Protein AF-0000000086877755 (afdb_homodimer)

Solvent-accessible surface area (b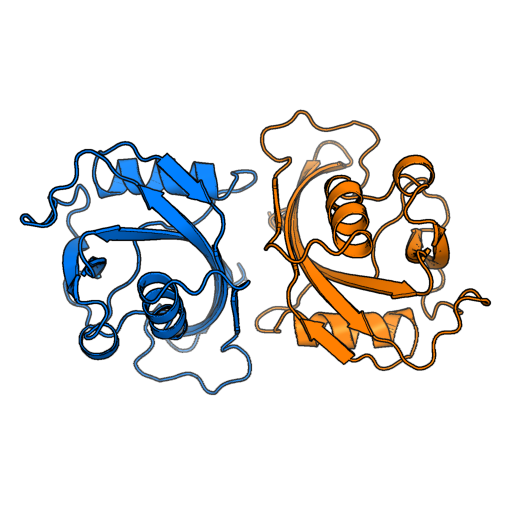ackbone atoms only — not comparable to full-atom values): 17049 Å² total; per-residue (Å²): 130,85,71,54,62,43,53,31,21,31,37,48,37,71,52,95,68,20,34,50,33,32,33,43,71,94,55,77,48,22,30,56,43,41,41,68,44,54,93,73,46,45,53,70,57,30,31,42,51,35,36,29,59,40,50,67,41,73,64,44,80,70,46,78,49,35,40,38,37,40,52,28,52,58,96,91,36,71,33,30,35,41,36,40,34,27,35,34,45,48,84,86,64,48,87,91,46,61,60,66,50,62,38,93,59,40,43,41,39,70,38,50,56,90,44,34,73,82,46,36,40,46,69,57,70,52,48,57,54,52,43,38,44,75,71,67,48,79,66,61,40,72,52,68,45,48,90,50,83,71,56,84,85,38,66,125,129,84,71,54,62,42,53,32,20,32,37,48,37,70,52,93,69,20,32,50,34,30,32,42,72,92,55,79,48,22,30,57,43,42,41,69,43,55,94,72,46,44,51,70,57,29,30,44,53,34,34,28,59,40,52,68,41,74,63,44,80,71,46,74,44,34,42,38,36,39,53,28,51,58,96,90,36,70,32,31,35,41,35,41,35,26,35,35,45,48,84,86,65,48,87,90,48,60,59,67,50,62,38,93,60,40,44,41,39,71,39,49,57,89,42,35,73,83,45,38,40,45,69,57,69,52,50,56,52,52,45,38,43,76,72,66,51,76,67,62,39,72,51,69,44,47,91,50,82,70,55,84,85,39,65,124

Structure (mmCIF, N/CA/C/O backbone):
data_AF-0000000086877755-model_v1
#
loop_
_entity.id
_entity.type
_entity.pdbx_description
1 polymer 'NUDIX domain-containing protein'
#
loop_
_atom_site.group_PDB
_atom_site.id
_atom_site.type_symbol
_atom_site.label_atom_id
_atom_site.label_alt_id
_atom_site.label_comp_id
_atom_site.label_asym_id
_atom_site.label_entity_id
_atom_site.label_seq_id
_atom_site.pdbx_PDB_ins_code
_atom_site.Cartn_x
_atom_site.Cartn_y
_atom_site.Cartn_z
_atom_site.occupancy
_atom_site.B_iso_or_equiv
_atom_site.auth_seq_id
_atom_site.auth_comp_id
_atom_site.auth_asym_id
_atom_site.auth_atom_id
_atom_site.pdbx_PDB_model_num
ATOM 1 N N . MET A 1 1 ? -1.166 9.992 -21.531 1 34.53 1 MET A N 1
ATOM 2 C CA . MET A 1 1 ? -1.463 11.008 -20.531 1 34.53 1 MET A CA 1
ATOM 3 C C . MET A 1 1 ? -1.068 10.523 -19.125 1 34.53 1 MET A C 1
ATOM 5 O O . MET A 1 1 ? -1.151 9.328 -18.828 1 34.53 1 MET A O 1
ATOM 9 N N . ALA A 1 2 ? -0.169 11.148 -18.453 1 49.5 2 ALA A N 1
ATOM 10 C CA . ALA A 1 2 ? 0.484 10.867 -17.172 1 49.5 2 ALA A CA 1
ATOM 11 C C . ALA A 1 2 ? -0.542 10.562 -16.094 1 49.5 2 ALA A C 1
ATOM 13 O O . ALA A 1 2 ? -1.519 11.297 -15.922 1 49.5 2 ALA A O 1
ATOM 14 N N . SER A 1 3 ? -0.792 9.211 -15.617 1 67.31 3 SER A N 1
ATOM 15 C CA . SER A 1 3 ? -1.905 8.703 -14.82 1 67.31 3 SER A CA 1
ATOM 16 C C . SER A 1 3 ? -2.096 9.523 -13.547 1 67.31 3 SER A C 1
ATOM 18 O O . SER A 1 3 ? -1.123 10 -12.961 1 67.31 3 SER A O 1
ATOM 20 N N . ASN A 1 4 ? -3.219 10.312 -13.406 1 91.06 4 ASN A N 1
ATOM 21 C CA . ASN A 1 4 ? -3.662 11.008 -12.195 1 91.06 4 ASN A CA 1
ATOM 22 C C . ASN A 1 4 ? -3.615 10.094 -10.977 1 91.06 4 ASN A C 1
ATOM 24 O O . ASN A 1 4 ? -4.531 10.102 -10.156 1 91.06 4 ASN A O 1
ATOM 28 N N . PHE A 1 5 ? -2.482 9.289 -11.047 1 93.75 5 PHE A N 1
ATOM 29 C CA . PHE A 1 5 ? -2.227 8.367 -9.945 1 93.75 5 PHE A CA 1
ATOM 30 C C . PHE A 1 5 ? -1.255 8.969 -8.945 1 93.75 5 PHE A C 1
ATOM 32 O O . PHE A 1 5 ? -0.206 9.492 -9.328 1 93.75 5 PHE A O 1
ATOM 39 N N . HIS A 1 6 ? -1.601 8.891 -7.645 1 95.88 6 HIS A N 1
ATOM 40 C CA . HIS A 1 6 ? -0.795 9.461 -6.574 1 95.88 6 HIS A CA 1
ATOM 41 C C . HIS A 1 6 ? -0.385 8.398 -5.562 1 95.88 6 HIS A C 1
ATOM 43 O O . HIS A 1 6 ? -1.239 7.727 -4.977 1 95.88 6 HIS A O 1
ATOM 49 N N . HIS A 1 7 ? 0.873 8.172 -5.414 1 96.56 7 HIS A N 1
ATOM 50 C CA . HIS A 1 7 ? 1.47 7.297 -4.414 1 96.56 7 HIS A CA 1
ATOM 51 C C . HIS A 1 7 ? 1.997 8.094 -3.227 1 96.56 7 HIS A C 1
ATOM 53 O O . HIS A 1 7 ? 2.963 8.852 -3.361 1 96.56 7 HIS A O 1
ATOM 59 N N . LEU A 1 8 ? 1.324 7.879 -2.045 1 98.25 8 LEU A N 1
ATOM 60 C CA . LEU A 1 8 ? 1.569 8.805 -0.947 1 98.25 8 LEU A CA 1
ATOM 61 C C . LEU A 1 8 ? 1.9 8.055 0.338 1 98.25 8 LEU A C 1
ATOM 63 O O . LEU A 1 8 ? 1.456 6.926 0.532 1 98.25 8 LEU A O 1
ATOM 67 N N . ALA A 1 9 ? 2.689 8.656 1.172 1 98.62 9 ALA A N 1
ATOM 68 C CA . ALA A 1 9 ? 2.902 8.258 2.561 1 98.62 9 ALA A CA 1
ATOM 69 C C . ALA A 1 9 ? 2.283 9.266 3.523 1 98.62 9 ALA A C 1
ATOM 71 O O . ALA A 1 9 ? 2.396 10.477 3.32 1 98.62 9 ALA A O 1
ATOM 72 N N . ARG A 1 10 ? 1.603 8.766 4.523 1 98.62 10 ARG A N 1
ATOM 73 C CA . ARG A 1 10 ? 0.922 9.602 5.504 1 98.62 10 ARG A CA 1
ATOM 74 C C . ARG A 1 10 ? 1.381 9.273 6.922 1 98.62 10 ARG A C 1
ATOM 76 O O . ARG A 1 10 ? 1.456 8.102 7.297 1 98.62 10 ARG A O 1
ATOM 83 N N . GLY A 1 11 ? 1.72 10.258 7.641 1 98.69 11 GLY A N 1
ATOM 84 C CA . GLY A 1 11 ? 2.117 10.094 9.031 1 98.69 11 GLY A CA 1
ATOM 85 C C . GLY A 1 11 ? 1.01 10.43 10.016 1 98.69 11 GLY A C 1
ATOM 86 O O . GLY A 1 11 ? 0.45 11.531 9.969 1 98.69 11 GLY A O 1
ATOM 87 N N . ILE A 1 12 ? 0.713 9.531 10.859 1 98.5 12 ILE A N 1
ATOM 88 C CA . ILE A 1 12 ? -0.25 9.75 11.93 1 98.5 12 ILE A CA 1
ATOM 89 C C . ILE A 1 12 ? 0.487 10.062 13.227 1 98.5 12 ILE A C 1
ATOM 91 O O . ILE A 1 12 ? 1.137 9.18 13.805 1 98.5 12 ILE A O 1
ATOM 95 N N . ILE A 1 13 ? 0.446 11.273 13.656 1 98.06 13 ILE A N 1
ATOM 96 C CA . ILE A 1 13 ? 1.088 11.773 14.867 1 98.06 13 ILE A CA 1
ATOM 97 C C . ILE A 1 13 ? 0.028 12.07 15.922 1 98.06 13 ILE A C 1
ATOM 99 O O . ILE A 1 13 ? -0.756 13.016 15.773 1 98.06 13 ILE A O 1
ATOM 103 N N . ILE A 1 14 ? 0.021 11.281 16.969 1 96.75 14 ILE A N 1
ATOM 104 C CA . ILE A 1 14 ? -1.008 11.398 18 1 96.75 14 ILE A CA 1
ATOM 105 C C . ILE A 1 14 ? -0.364 11.75 19.328 1 96.75 14 ILE A C 1
ATOM 107 O O . ILE A 1 14 ? 0.688 11.211 19.688 1 96.75 14 ILE A O 1
ATOM 111 N N . ASN A 1 15 ? -0.942 12.664 19.984 1 94.31 15 ASN A N 1
ATOM 112 C CA . ASN A 1 15 ? -0.563 13.062 21.328 1 94.31 15 ASN A CA 1
ATOM 113 C C . ASN A 1 15 ? -1.783 13.438 22.172 1 94.31 15 ASN A C 1
ATOM 115 O O . ASN A 1 15 ? -2.502 14.383 21.828 1 94.31 15 ASN A O 1
ATOM 119 N N . ASN A 1 16 ? -2.01 12.742 23.297 1 92.81 16 ASN A N 1
ATOM 120 C CA . ASN A 1 16 ? -3.107 13.039 24.203 1 92.81 16 ASN A CA 1
ATOM 121 C C . ASN A 1 16 ? -4.441 13.133 23.469 1 92.81 16 ASN A C 1
ATOM 123 O O . ASN A 1 16 ? -5.141 14.141 23.562 1 92.81 16 ASN A O 1
ATOM 127 N N . ASP A 1 17 ? -4.812 12.148 22.656 1 94.38 17 ASP A N 1
ATOM 128 C CA . ASP A 1 17 ? -6.07 11.977 21.938 1 94.38 17 ASP A CA 1
ATOM 129 C C . ASP A 1 17 ? -6.27 13.078 20.891 1 94.38 17 ASP A C 1
ATOM 131 O O . ASP A 1 17 ? -7.406 13.406 20.531 1 94.38 17 ASP A O 1
ATOM 135 N N . LYS A 1 18 ? -5.207 13.734 20.578 1 96.81 18 LYS A N 1
ATOM 136 C CA . LYS A 1 18 ? -5.215 14.68 19.469 1 96.81 18 LYS A CA 1
ATOM 137 C C . LYS A 1 18 ? -4.305 14.203 18.344 1 96.81 18 LYS A C 1
ATOM 139 O O . LYS A 1 18 ? -3.316 13.508 18.578 1 96.81 18 LYS A O 1
ATOM 144 N N . VAL A 1 19 ? -4.66 14.562 17.141 1 98.19 19 VAL A N 1
ATOM 145 C CA . VAL A 1 19 ? -3.871 14.211 15.969 1 98.19 19 VAL A CA 1
ATOM 146 C C . VAL A 1 19 ? -3.455 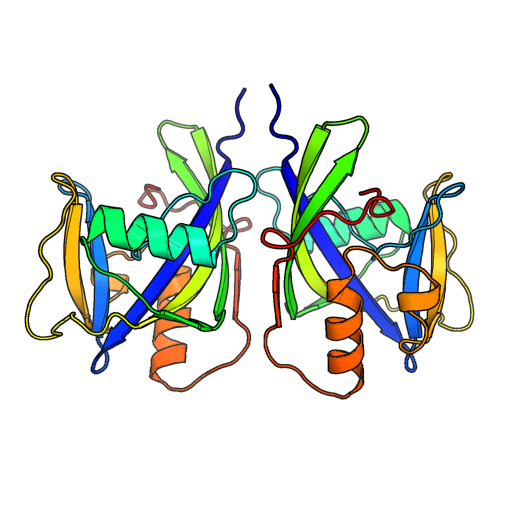15.477 15.227 1 98.19 19 VAL A C 1
ATOM 148 O O . VAL A 1 19 ? -4.223 16.438 15.148 1 98.19 19 VAL A O 1
ATOM 151 N N . LEU A 1 20 ? -2.219 15.477 14.742 1 98.12 20 LEU A N 1
ATOM 152 C CA . LEU A 1 20 ? -1.728 16.609 13.977 1 98.12 20 LEU A CA 1
ATOM 153 C C . LEU A 1 20 ? -2.273 16.594 12.555 1 98.12 20 LEU A C 1
ATOM 155 O O . LEU A 1 20 ? -2.09 15.609 11.828 1 98.12 20 LEU A O 1
ATOM 159 N N . LEU A 1 21 ? -2.938 17.609 12.156 1 98.06 21 LEU A N 1
ATOM 160 C CA . LEU A 1 21 ? -3.508 17.734 10.82 1 98.06 21 LEU A CA 1
ATOM 161 C C . LEU A 1 21 ? -2.863 18.875 10.062 1 98.06 21 LEU A C 1
ATOM 163 O O . LEU A 1 21 ? -2.439 19.875 10.664 1 98.06 21 LEU A O 1
ATOM 167 N N . ALA A 1 22 ? -2.777 18.719 8.789 1 97.44 22 ALA A N 1
ATOM 168 C CA . ALA A 1 22 ? -2.4 19.781 7.859 1 97.44 22 ALA A CA 1
ATOM 169 C C . ALA A 1 22 ? -3.631 20.359 7.176 1 97.44 22 ALA A C 1
ATOM 171 O O . ALA A 1 22 ? -4.57 19.641 6.84 1 97.44 22 ALA A O 1
ATOM 172 N N . HIS A 1 23 ? -3.613 21.594 7.004 1 95.38 23 HIS A N 1
ATOM 173 C CA . HIS A 1 23 ? -4.684 22.328 6.34 1 95.38 23 HIS A CA 1
ATOM 174 C C . HIS A 1 23 ? -4.125 23.266 5.277 1 95.38 23 HIS A C 1
ATOM 176 O O . HIS A 1 23 ? -3.275 24.109 5.566 1 95.38 23 HIS A O 1
ATOM 182 N N . ALA A 1 24 ? -4.582 23.078 4.02 1 90.31 24 ALA A N 1
ATOM 183 C CA . ALA A 1 24 ? -4.227 24.031 2.975 1 90.31 24 ALA A CA 1
ATOM 184 C C . ALA A 1 24 ? -5.059 25.312 3.094 1 90.31 24 ALA A C 1
ATOM 186 O O . ALA A 1 24 ? -6.289 25.266 3.012 1 90.31 24 ALA A O 1
ATOM 187 N N . ILE A 1 25 ? -4.316 26.391 3.109 1 89.12 25 ILE A N 1
ATOM 188 C CA . ILE A 1 25 ? -4.984 27.672 3.305 1 89.12 25 ILE A CA 1
ATOM 189 C C . ILE A 1 25 ? -5.93 27.953 2.135 1 89.12 25 ILE A C 1
ATOM 191 O O . ILE A 1 25 ? -5.539 27.812 0.972 1 89.12 25 ILE A O 1
ATOM 195 N N . GLY A 1 26 ? -7.145 28.234 2.459 1 88.12 26 GLY A N 1
ATOM 196 C CA . GLY A 1 26 ? -8.133 28.5 1.431 1 88.12 26 GLY A CA 1
ATOM 197 C C . GLY A 1 26 ? -8.969 27.297 1.07 1 88.12 26 GLY A C 1
ATOM 198 O O . GLY A 1 26 ? -9.938 27.406 0.317 1 88.12 26 GLY A O 1
ATOM 199 N N . HIS A 1 27 ? -8.609 26.172 1.572 1 87.88 27 HIS A N 1
ATOM 200 C CA . HIS A 1 27 ? -9.367 24.953 1.33 1 87.88 27 HIS A CA 1
ATOM 201 C C . HIS A 1 27 ? -10.125 24.516 2.582 1 87.88 27 HIS A C 1
ATOM 203 O O . HIS A 1 27 ? -9.836 25 3.684 1 87.88 27 HIS A O 1
ATOM 209 N N . LYS A 1 28 ? -11.078 23.656 2.395 1 88.56 28 LYS A N 1
ATOM 210 C CA . LYS A 1 28 ? -11.922 23.25 3.518 1 88.56 28 LYS A CA 1
ATOM 211 C C . LYS A 1 28 ? -11.414 21.953 4.141 1 88.56 28 LYS A C 1
ATOM 213 O O . LYS A 1 28 ? -11.711 21.656 5.301 1 88.56 28 LYS A O 1
ATOM 218 N N . ASN A 1 29 ? -10.758 21.203 3.361 1 92.38 29 ASN A N 1
ATOM 219 C CA . ASN A 1 29 ? -10.375 19.875 3.867 1 92.38 29 ASN A CA 1
ATOM 220 C C . ASN A 1 29 ? -9.008 19.922 4.547 1 92.38 29 ASN A C 1
ATOM 222 O O . ASN A 1 29 ? -8.227 20.844 4.328 1 92.38 29 ASN A O 1
ATOM 226 N N . THR A 1 30 ? -8.797 18.969 5.434 1 96.94 30 THR A N 1
ATOM 227 C CA . THR A 1 30 ? -7.5 18.719 6.059 1 96.94 30 THR A CA 1
ATOM 228 C C . THR A 1 30 ? -6.934 17.375 5.602 1 96.94 30 THR A C 1
ATOM 230 O O . THR A 1 30 ? -7.641 16.562 4.988 1 96.94 30 THR A O 1
ATOM 233 N N . PHE A 1 31 ? -5.672 17.188 5.852 1 97.31 31 PHE A N 1
ATOM 234 C CA . PHE A 1 31 ? -5.004 15.938 5.516 1 97.31 31 PHE A CA 1
ATOM 235 C C . PHE A 1 31 ? -3.896 15.625 6.52 1 97.31 31 PHE A C 1
ATOM 237 O O . PHE A 1 31 ? -3.564 16.469 7.359 1 97.31 31 PHE A O 1
ATOM 244 N N . LEU A 1 32 ? -3.455 14.445 6.48 1 98.38 32 LEU A N 1
ATOM 245 C CA . LEU A 1 32 ? -2.361 14.039 7.355 1 98.38 32 LEU A CA 1
ATOM 246 C C . LEU A 1 32 ? -1.021 14.516 6.812 1 98.38 32 LEU A C 1
ATOM 248 O O . LEU A 1 32 ? -0.837 14.609 5.598 1 98.38 32 LEU A O 1
ATOM 252 N N . PRO A 1 33 ? -0.057 14.859 7.766 1 98.12 33 PRO A N 1
ATOM 253 C CA . PRO A 1 33 ? 1.296 15.148 7.289 1 98.12 33 PRO A CA 1
ATOM 254 C C . PRO A 1 33 ? 1.861 14.047 6.398 1 98.12 33 PRO A C 1
ATOM 256 O O . PRO A 1 33 ? 1.535 12.867 6.59 1 98.12 33 PRO A O 1
ATOM 259 N N . GLY A 1 34 ? 2.785 14.336 5.578 1 98.06 34 GLY A N 1
ATOM 260 C CA . GLY A 1 34 ? 3.334 13.438 4.578 1 98.06 34 GLY A CA 1
ATOM 261 C C . GLY A 1 34 ? 3.178 13.945 3.16 1 98.06 34 GLY A C 1
ATOM 262 O O . GLY A 1 34 ? 3.033 15.148 2.941 1 98.06 34 GLY A O 1
ATOM 263 N N . GLY A 1 35 ? 3.307 13.031 2.182 1 97.62 35 GLY A N 1
ATOM 264 C CA . GLY A 1 35 ? 3.197 13.461 0.797 1 97.62 35 GLY A CA 1
ATOM 265 C C . GLY A 1 35 ? 3.602 12.383 -0.196 1 97.62 35 GLY A C 1
ATOM 266 O O . GLY A 1 35 ? 3.506 11.195 0.099 1 97.62 35 GLY A O 1
ATOM 267 N N . HIS A 1 36 ? 3.895 12.82 -1.355 1 97.69 36 HIS A N 1
ATOM 268 C CA . HIS A 1 36 ? 4.199 11.914 -2.455 1 97.69 36 HIS A CA 1
ATOM 269 C C . HIS A 1 36 ? 5.504 11.172 -2.205 1 97.69 36 HIS A C 1
ATOM 271 O O . HIS A 1 36 ? 6.473 11.75 -1.709 1 97.69 36 HIS A O 1
ATOM 277 N N . ILE A 1 37 ? 5.449 9.906 -2.512 1 97.62 37 ILE A N 1
ATOM 278 C CA . ILE A 1 37 ? 6.645 9.07 -2.49 1 97.62 37 ILE A CA 1
ATOM 279 C C . ILE A 1 37 ? 7.352 9.148 -3.842 1 97.62 37 ILE A C 1
ATOM 281 O O . ILE A 1 37 ? 6.738 8.898 -4.883 1 97.62 37 ILE A O 1
ATOM 285 N N . GLU A 1 38 ? 8.633 9.484 -3.83 1 96.12 38 GLU A N 1
ATOM 286 C CA . GLU A 1 38 ? 9.398 9.57 -5.066 1 96.12 38 GLU A CA 1
ATOM 287 C C . GLU A 1 38 ? 9.789 8.18 -5.566 1 96.12 38 GLU A C 1
ATOM 289 O O . GLU A 1 38 ? 9.734 7.207 -4.816 1 96.12 38 GLU A O 1
ATOM 294 N N . PHE A 1 39 ? 10.156 8.117 -6.848 1 94.5 39 PHE A N 1
ATOM 295 C CA . PHE A 1 39 ? 10.531 6.859 -7.484 1 94.5 39 PHE A CA 1
ATOM 296 C C . PHE A 1 39 ? 11.688 6.203 -6.746 1 94.5 39 PHE A C 1
ATOM 298 O O . PHE A 1 39 ? 12.734 6.824 -6.543 1 94.5 39 PHE A O 1
ATOM 305 N N . CYS A 1 40 ? 11.516 4.949 -6.191 1 91.69 40 CYS A N 1
ATOM 306 C CA . CYS A 1 40 ? 12.5 4.113 -5.512 1 91.69 40 CYS A CA 1
ATOM 307 C C . CYS A 1 40 ? 12.836 4.676 -4.137 1 91.69 40 CYS A C 1
ATOM 309 O O . CYS A 1 40 ? 13.922 4.434 -3.611 1 91.69 40 CYS A O 1
ATOM 311 N N . GLU A 1 41 ? 11.992 5.469 -3.652 1 96.06 41 GLU A N 1
ATOM 312 C CA . GLU A 1 41 ? 12.016 5.918 -2.264 1 96.06 41 GLU A CA 1
ATOM 313 C C . GLU A 1 41 ? 11.07 5.086 -1.4 1 96.06 41 GLU A C 1
ATOM 315 O O . GLU A 1 41 ? 9.938 4.805 -1.803 1 96.06 41 GLU A O 1
ATOM 320 N N . SER A 1 42 ? 11.594 4.617 -0.322 1 97.69 42 SER A N 1
ATOM 321 C CA . SER A 1 42 ? 10.68 3.902 0.562 1 97.69 42 SER A CA 1
ATOM 322 C C . SER A 1 42 ? 9.688 4.855 1.222 1 97.69 42 SER A C 1
ATOM 324 O O . SER A 1 42 ? 9.977 6.047 1.378 1 97.69 42 SER A O 1
ATOM 326 N N . ALA A 1 43 ? 8.57 4.336 1.629 1 98.19 43 ALA A N 1
ATOM 327 C CA . ALA A 1 43 ? 7.535 5.16 2.24 1 98.19 43 ALA A CA 1
ATOM 328 C C . ALA A 1 43 ? 8.039 5.824 3.518 1 98.19 43 ALA A C 1
ATOM 330 O O . ALA A 1 43 ? 7.863 7.027 3.715 1 98.19 43 ALA A O 1
ATOM 331 N N . PRO A 1 44 ? 8.734 5.094 4.402 1 98.31 44 PRO A N 1
ATOM 332 C CA . PRO A 1 44 ? 9.273 5.742 5.598 1 98.31 44 PRO A CA 1
ATOM 333 C C . PRO A 1 44 ? 10.258 6.859 5.27 1 98.31 44 PRO A C 1
ATOM 335 O O . PRO A 1 44 ? 10.242 7.914 5.91 1 98.31 44 PRO A O 1
ATOM 338 N N . GLU A 1 45 ? 11.086 6.645 4.305 1 98.06 45 GLU A N 1
ATOM 339 C CA . GLU A 1 45 ? 12.023 7.684 3.898 1 98.06 45 GLU A CA 1
ATOM 340 C C . GLU A 1 45 ? 11.289 8.906 3.352 1 98.06 45 GLU A C 1
ATOM 342 O O . GLU A 1 45 ? 11.672 10.039 3.637 1 98.06 45 GLU A O 1
ATOM 347 N N . ALA A 1 46 ? 10.328 8.641 2.535 1 98.12 46 ALA A N 1
ATOM 348 C CA . ALA A 1 46 ? 9.516 9.742 2.02 1 98.12 46 ALA A CA 1
ATOM 349 C C . ALA A 1 46 ? 8.891 10.539 3.16 1 98.12 46 ALA A C 1
ATOM 351 O O . ALA A 1 46 ? 8.898 11.773 3.139 1 98.12 46 ALA A O 1
ATOM 352 N N . LEU A 1 47 ? 8.391 9.828 4.145 1 98.25 47 LEU A N 1
ATOM 353 C CA . LEU A 1 47 ? 7.738 10.484 5.273 1 98.25 47 LEU A CA 1
ATOM 354 C C . LEU A 1 47 ? 8.727 11.359 6.043 1 98.25 47 LEU A C 1
ATOM 356 O O . LEU A 1 47 ? 8.422 12.5 6.391 1 98.25 47 LEU A O 1
ATOM 360 N N . LYS A 1 48 ? 9.867 10.812 6.297 1 98.31 48 LYS A N 1
ATOM 361 C CA . LYS A 1 48 ? 10.898 11.578 6.992 1 98.31 48 LYS A CA 1
ATOM 362 C C . LYS A 1 48 ? 11.266 12.836 6.219 1 98.31 48 LYS A C 1
ATOM 364 O O . LYS A 1 48 ? 11.359 13.922 6.793 1 98.31 48 LYS A O 1
ATOM 369 N N . ARG A 1 49 ? 11.461 12.68 4.922 1 98.12 49 ARG A N 1
ATOM 370 C CA . ARG A 1 49 ? 11.789 13.812 4.066 1 98.12 49 ARG A CA 1
ATOM 371 C C . ARG A 1 49 ? 10.664 14.844 4.066 1 98.12 49 ARG A C 1
ATOM 373 O O . ARG A 1 49 ? 10.906 16.031 4.273 1 98.12 49 ARG A O 1
ATOM 380 N N . GLU A 1 50 ? 9.453 14.383 3.83 1 97.94 50 GLU A N 1
ATOM 381 C CA . GLU A 1 50 ?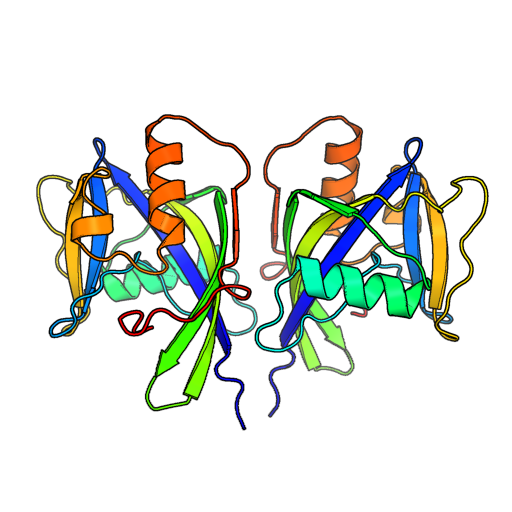 8.297 15.273 3.746 1 97.94 50 GLU A CA 1
ATOM 382 C C . GLU A 1 50 ? 8.07 16.016 5.066 1 97.94 50 GLU A C 1
ATOM 384 O O . GLU A 1 50 ? 7.734 17.188 5.07 1 97.94 50 GLU A O 1
ATOM 389 N N . ILE A 1 51 ? 8.203 15.375 6.184 1 97.44 51 ILE A N 1
ATOM 390 C CA . ILE A 1 51 ? 8 16 7.484 1 97.44 51 ILE A CA 1
ATOM 391 C C . ILE A 1 51 ? 9.086 17.047 7.73 1 97.44 51 ILE A C 1
ATOM 393 O O . ILE A 1 51 ? 8.797 18.125 8.242 1 97.44 51 ILE A O 1
ATOM 397 N N . GLU A 1 52 ? 10.297 16.703 7.379 1 97.69 52 GLU A N 1
ATOM 398 C CA . GLU A 1 52 ? 11.359 17.703 7.465 1 97.69 52 GLU A CA 1
ATOM 399 C C . GLU A 1 52 ? 11.055 18.906 6.59 1 97.69 52 GLU A C 1
ATOM 401 O O . GLU A 1 52 ? 11.234 20.047 7.016 1 97.69 52 GLU A O 1
ATOM 406 N N . GLU A 1 53 ? 10.633 18.703 5.422 1 97.38 53 GLU A N 1
ATOM 407 C CA . GLU A 1 53 ? 10.297 19.781 4.5 1 97.38 53 GLU A CA 1
ATOM 408 C C . GLU A 1 53 ? 9.125 20.609 5.023 1 97.38 53 GLU A C 1
ATOM 410 O O . GLU A 1 53 ? 9.141 21.828 4.934 1 97.38 53 GLU A O 1
ATOM 415 N N . GLU A 1 54 ? 8.141 19.953 5.547 1 97 54 GLU A N 1
ATOM 416 C CA . GLU A 1 54 ? 6.895 20.594 5.953 1 97 54 GLU A CA 1
ATOM 417 C C . GLU A 1 54 ? 7.039 21.281 7.312 1 97 54 GLU A C 1
ATOM 419 O O . GLU A 1 54 ? 6.48 22.344 7.539 1 97 54 GLU A O 1
ATOM 424 N N . LEU A 1 55 ? 7.801 20.672 8.258 1 96.38 55 LEU A N 1
ATOM 425 C CA . LEU A 1 55 ? 7.801 21.094 9.656 1 96.38 55 LEU A CA 1
ATOM 426 C C . LEU A 1 55 ? 9.211 21.469 10.109 1 96.38 55 LEU A C 1
ATOM 428 O O . LEU A 1 55 ? 9.391 22.062 11.172 1 96.38 55 LEU A O 1
ATOM 432 N N . GLY A 1 56 ? 10.172 21.078 9.32 1 96.69 56 GLY A N 1
ATOM 433 C CA . GLY A 1 56 ? 11.547 21.328 9.711 1 96.69 56 GLY A CA 1
ATOM 434 C C . GLY A 1 56 ? 12.016 20.469 10.867 1 96.69 56 GLY A C 1
ATOM 435 O O . GLY A 1 56 ? 12.914 20.844 11.617 1 96.69 56 GLY A O 1
ATOM 436 N N . LEU A 1 57 ? 11.359 19.375 11.086 1 96.69 57 LEU A N 1
ATOM 437 C CA . LEU A 1 57 ? 11.641 18.516 12.242 1 96.69 57 LEU A CA 1
ATOM 438 C C . LEU A 1 57 ? 11.977 17.094 11.797 1 96.69 57 LEU A C 1
ATOM 440 O O . LEU A 1 57 ? 11.477 16.625 10.766 1 96.69 57 LEU A O 1
ATOM 444 N N . SER A 1 58 ? 12.781 16.438 12.586 1 96.69 58 SER A N 1
ATOM 445 C CA . SER A 1 58 ? 13.016 15.016 12.391 1 96.69 58 SER A CA 1
ATOM 446 C C . SER A 1 58 ? 11.906 14.188 13.031 1 96.69 58 SER A C 1
ATOM 448 O O . SER A 1 58 ? 11.211 14.664 13.93 1 96.69 58 SER A O 1
ATOM 450 N N . CYS A 1 59 ? 11.773 12.977 12.484 1 97.69 59 CYS A N 1
ATOM 451 C CA . CYS A 1 59 ? 10.742 12.117 13.055 1 97.69 59 CYS A CA 1
ATOM 452 C C . CYS A 1 59 ? 11.195 10.664 13.086 1 97.69 59 CYS A C 1
ATOM 454 O O . CYS A 1 59 ? 12.172 10.297 12.422 1 97.69 59 CYS A O 1
ATOM 456 N N . TYR A 1 60 ? 10.539 9.93 13.969 1 97.81 60 TYR A N 1
ATOM 457 C CA . TYR A 1 60 ? 10.711 8.484 14.07 1 97.81 60 TYR A CA 1
ATOM 458 C C . TYR A 1 60 ? 9.469 7.75 13.578 1 97.81 60 TYR A C 1
ATOM 460 O O . TYR A 1 60 ? 8.352 8.062 13.977 1 97.81 60 TYR A O 1
ATOM 468 N N . ILE A 1 61 ? 9.688 6.789 12.672 1 97.94 61 ILE A N 1
ATOM 469 C CA . ILE A 1 61 ? 8.586 5.969 12.172 1 97.94 61 ILE A CA 1
ATOM 470 C C . ILE A 1 61 ? 8.344 4.805 13.133 1 97.94 61 ILE A C 1
ATOM 472 O O . ILE A 1 61 ? 9.172 3.898 13.242 1 97.94 61 ILE A O 1
ATOM 476 N N . ASP A 1 62 ? 7.191 4.785 13.797 1 96.38 62 ASP A N 1
ATOM 477 C CA . ASP A 1 62 ? 6.898 3.82 14.844 1 96.38 62 ASP A CA 1
ATOM 478 C C . ASP A 1 62 ? 5.996 2.699 14.328 1 96.38 62 ASP A C 1
ATOM 480 O O . ASP A 1 62 ? 5.086 2.254 15.031 1 96.38 62 ASP A O 1
ATOM 484 N N . GLY A 1 63 ? 6.027 2.34 13.086 1 95.38 63 GLY A N 1
ATOM 485 C CA . GLY A 1 63 ? 5.332 1.168 12.578 1 95.38 63 GLY A CA 1
ATOM 486 C C . GLY A 1 63 ? 4.348 1.493 11.469 1 95.38 63 GLY A C 1
ATOM 487 O O . GLY A 1 63 ? 3.881 2.629 11.359 1 95.38 63 GLY A O 1
ATOM 488 N N . TYR A 1 64 ? 4.082 0.494 10.656 1 97.06 64 TYR A N 1
ATOM 489 C CA . TYR A 1 64 ? 3.104 0.546 9.57 1 97.06 64 TYR A CA 1
ATOM 490 C C . TYR A 1 64 ? 1.699 0.272 10.094 1 97.06 64 TYR A C 1
ATOM 492 O O . TYR A 1 64 ? 1.503 -0.615 10.93 1 97.06 64 TYR A O 1
ATOM 500 N N . LEU A 1 65 ? 0.7 1.053 9.664 1 96.88 65 LEU A N 1
ATOM 501 C CA . LEU A 1 65 ? -0.648 0.927 10.203 1 96.88 65 LEU A CA 1
ATOM 502 C C . LEU A 1 65 ? -1.6 0.341 9.172 1 96.88 65 LEU A C 1
ATOM 504 O O . LEU A 1 65 ? -2.621 -0.252 9.523 1 96.88 65 LEU A O 1
ATOM 508 N N . GLY A 1 66 ? -1.322 0.609 7.898 1 96.88 66 GLY A N 1
ATOM 509 C CA . GLY A 1 66 ? -2.24 0.141 6.871 1 96.88 66 GLY A CA 1
ATOM 510 C C . GLY A 1 66 ? -2.234 1.008 5.625 1 96.88 66 GLY A C 1
ATOM 511 O O . GLY A 1 66 ? -1.284 1.757 5.391 1 96.88 66 GLY A O 1
ATOM 512 N N . LEU A 1 67 ? -3.27 0.827 4.793 1 97.94 67 LEU A N 1
ATOM 513 C CA . LEU A 1 67 ? -3.314 1.471 3.484 1 97.94 67 LEU A CA 1
ATOM 514 C C . LEU A 1 67 ? -4.738 1.903 3.141 1 97.94 67 LEU A C 1
ATOM 516 O O . LEU A 1 67 ? -5.695 1.173 3.404 1 97.94 67 LEU A O 1
ATOM 520 N N . VAL A 1 68 ? -4.875 3.072 2.547 1 97.62 68 VAL A N 1
ATOM 521 C CA . VAL A 1 68 ? -6.152 3.561 2.039 1 97.62 68 VAL A CA 1
ATOM 522 C C . VAL A 1 68 ? -6.059 3.781 0.531 1 97.62 68 VAL A C 1
ATOM 524 O O . VAL A 1 68 ? -5.152 4.461 0.052 1 97.62 68 VAL A O 1
ATOM 527 N N . GLU A 1 69 ? -6.91 3.195 -0.226 1 97.56 69 GLU A N 1
ATOM 528 C CA . GLU A 1 69 ? -7.148 3.551 -1.622 1 97.56 69 GLU A CA 1
ATOM 529 C C . GLU A 1 69 ? -8.297 4.555 -1.748 1 97.56 69 GLU A C 1
ATOM 531 O O . GLU A 1 69 ? -9.367 4.348 -1.181 1 97.56 69 GLU A O 1
ATOM 536 N N . HIS A 1 70 ? -8.016 5.578 -2.465 1 96.56 70 HIS A N 1
ATOM 537 C CA . HIS A 1 70 ? -9 6.652 -2.529 1 96.56 70 HIS A CA 1
ATOM 538 C C . HIS A 1 70 ? -9.062 7.262 -3.926 1 96.56 70 HIS A C 1
ATOM 540 O O . HIS A 1 70 ? -8.062 7.262 -4.652 1 96.56 70 HIS A O 1
ATOM 546 N N . LYS A 1 71 ? -10.242 7.719 -4.332 1 94.56 71 LYS A N 1
ATOM 547 C CA . LYS A 1 71 ? -10.406 8.453 -5.582 1 94.56 71 LYS A CA 1
ATOM 548 C C . LYS A 1 71 ? -11.148 9.773 -5.348 1 94.56 71 LYS A C 1
ATOM 550 O O . LYS A 1 71 ? -11.969 9.875 -4.438 1 94.56 71 LYS A O 1
ATOM 555 N N . TRP A 1 72 ? -10.828 10.695 -6.094 1 92.25 72 TRP A N 1
ATOM 556 C CA . TRP A 1 72 ? -11.484 12 -6.086 1 92.25 72 TRP A CA 1
ATOM 557 C C . TRP A 1 72 ? -11.414 12.648 -7.465 1 92.25 72 TRP A C 1
ATOM 559 O O . TRP A 1 72 ? -10.727 12.156 -8.359 1 92.25 72 TRP A O 1
ATOM 569 N N . GLU A 1 73 ? -12.281 13.664 -7.605 1 91.12 73 GLU A N 1
ATOM 570 C CA . GLU A 1 73 ? -12.359 14.336 -8.898 1 91.12 73 GLU A CA 1
ATOM 571 C C . GLU A 1 73 ? -12.062 15.828 -8.766 1 91.12 73 GLU A C 1
ATOM 573 O O . GLU A 1 73 ? -12.5 16.469 -7.809 1 91.12 73 GLU A O 1
ATOM 578 N N . LYS A 1 74 ? -11.188 16.25 -9.633 1 86.81 74 LYS A N 1
ATOM 579 C CA . LYS A 1 74 ? -10.891 17.672 -9.766 1 86.81 74 LYS A CA 1
ATOM 580 C C . LYS A 1 74 ? -10.898 18.109 -11.227 1 86.81 74 LYS A C 1
ATOM 582 O O . LYS A 1 74 ? -10.273 17.469 -12.07 1 86.81 74 LYS A O 1
ATOM 587 N N . ASN A 1 75 ? -11.695 19.172 -11.562 1 88.56 75 ASN A N 1
ATOM 588 C CA . ASN A 1 75 ? -11.789 19.688 -12.922 1 88.56 75 ASN A CA 1
ATOM 589 C C . ASN A 1 75 ? -12.148 18.594 -13.922 1 88.56 75 ASN A C 1
ATOM 591 O O . ASN A 1 75 ? -11.508 18.453 -14.969 1 88.56 75 ASN A O 1
ATOM 595 N N . LYS A 1 76 ? -12.93 17.656 -13.531 1 87.75 76 LYS A N 1
ATOM 596 C CA . LYS A 1 76 ? -13.477 16.578 -14.367 1 87.75 76 LYS A CA 1
ATOM 597 C C . LYS A 1 76 ? -12.422 15.516 -14.648 1 87.75 76 LYS A C 1
ATOM 599 O O . LYS A 1 76 ? -12.547 14.758 -15.617 1 87.75 76 LYS A O 1
ATOM 604 N N . GLU A 1 77 ? -11.477 15.625 -13.906 1 90.81 77 GLU A N 1
ATOM 605 C CA . GLU A 1 77 ? -10.445 14.594 -14.016 1 90.81 77 GLU A CA 1
ATOM 606 C C . GLU A 1 77 ? -10.43 13.695 -12.781 1 90.81 77 GLU A C 1
ATOM 608 O O . GLU A 1 77 ? -10.445 14.188 -11.648 1 90.81 77 GLU A O 1
ATOM 613 N N . LEU A 1 78 ? -10.398 12.453 -13.055 1 92.19 78 LEU A N 1
ATOM 614 C CA . LEU A 1 78 ? -10.375 11.469 -11.977 1 92.19 78 LEU A CA 1
ATOM 615 C C . LEU A 1 78 ? -8.953 11.266 -11.461 1 92.19 78 LEU A C 1
ATOM 617 O O . LEU A 1 78 ? -8.016 11.141 -12.242 1 92.19 78 LEU A O 1
ATOM 621 N N . HIS A 1 79 ? -8.883 11.352 -10.195 1 94.5 79 HIS A N 1
ATOM 622 C CA . HIS A 1 79 ? -7.621 11.086 -9.516 1 94.5 79 HIS A CA 1
ATOM 623 C C . HIS A 1 79 ? -7.723 9.867 -8.609 1 94.5 79 HIS A C 1
ATOM 625 O O . HIS A 1 79 ? -8.75 9.656 -7.961 1 94.5 79 HIS A O 1
ATOM 631 N N . CYS A 1 80 ? -6.672 9.07 -8.586 1 94.56 80 CYS A N 1
ATOM 632 C CA . CYS A 1 80 ? -6.574 7.902 -7.711 1 94.56 80 CYS A CA 1
ATOM 633 C C . CYS A 1 80 ? -5.324 7.973 -6.844 1 94.56 80 CYS A C 1
ATOM 635 O O . CYS A 1 80 ? -4.254 8.344 -7.32 1 94.56 80 CYS A O 1
ATOM 637 N N . GLU A 1 81 ? -5.539 7.691 -5.613 1 95.88 81 GLU A N 1
ATOM 638 C CA . GLU A 1 81 ? -4.391 7.727 -4.707 1 95.88 81 GLU A CA 1
ATOM 639 C C . GLU A 1 81 ? -4.309 6.453 -3.871 1 95.88 81 GLU A C 1
ATOM 641 O O . GLU A 1 81 ? -5.336 5.875 -3.506 1 95.88 81 GLU A O 1
ATOM 646 N N . ILE A 1 82 ? -3.156 6.051 -3.602 1 97.06 82 ILE A N 1
ATOM 647 C CA . ILE A 1 82 ? -2.846 5.043 -2.592 1 97.06 82 ILE A CA 1
ATOM 648 C C . ILE A 1 82 ? -2.059 5.684 -1.451 1 97.06 82 ILE A C 1
ATOM 650 O O . ILE A 1 82 ? -1.032 6.328 -1.682 1 97.06 82 ILE A O 1
ATOM 654 N N . ASN A 1 83 ? -2.582 5.539 -0.231 1 98.06 83 ASN A N 1
ATOM 655 C CA . ASN A 1 83 ? -1.998 6.156 0.954 1 98.06 83 ASN A CA 1
ATOM 656 C C . ASN A 1 83 ? -1.477 5.109 1.935 1 98.06 83 ASN A C 1
ATOM 658 O O . ASN A 1 83 ? -2.26 4.387 2.553 1 98.06 83 ASN A O 1
ATOM 662 N N . GLN A 1 84 ? -0.175 5 2.055 1 98.44 84 GLN A N 1
ATOM 663 C CA . GLN A 1 84 ? 0.399 4.191 3.125 1 98.44 84 GLN A CA 1
ATOM 664 C C . GLN A 1 84 ? 0.434 4.969 4.441 1 98.44 84 GLN A C 1
ATOM 666 O O . GLN A 1 84 ? 0.993 6.062 4.504 1 98.44 84 GLN A O 1
ATOM 671 N N . ALA A 1 85 ? -0.128 4.414 5.461 1 98.38 85 ALA A N 1
ATOM 672 C CA . ALA A 1 85 ? -0.239 5.102 6.746 1 98.38 85 ALA A CA 1
ATOM 673 C C . ALA A 1 85 ? 0.741 4.52 7.762 1 98.38 85 ALA A C 1
ATOM 675 O O . ALA A 1 85 ? 0.836 3.301 7.918 1 98.38 85 ALA A O 1
ATOM 676 N N . PHE A 1 86 ? 1.434 5.387 8.461 1 98.38 86 PHE A N 1
ATOM 677 C CA . PHE A 1 86 ? 2.396 4.992 9.484 1 98.38 86 PHE A CA 1
ATOM 678 C C . PHE A 1 86 ? 2.156 5.766 10.781 1 98.38 86 PHE A C 1
ATOM 680 O O . PHE A 1 86 ? 1.774 6.938 10.75 1 98.38 86 PHE A O 1
ATOM 687 N N . LYS A 1 87 ? 2.371 5.141 11.859 1 97.56 87 LYS A N 1
ATOM 688 C CA . LYS A 1 87 ? 2.502 5.855 13.125 1 97.56 87 LYS A CA 1
ATOM 689 C C . LYS A 1 87 ? 3.85 6.566 13.211 1 97.56 87 LYS A C 1
ATOM 691 O O . LYS A 1 87 ? 4.895 5.965 12.953 1 97.56 87 LYS A O 1
ATOM 696 N N . VAL A 1 88 ? 3.795 7.82 13.539 1 98.25 88 VAL A N 1
ATOM 697 C CA . VAL A 1 88 ? 5.004 8.633 13.547 1 98.25 88 VAL A CA 1
ATOM 698 C C . VAL A 1 88 ? 5.137 9.352 14.891 1 98.25 88 VAL A C 1
ATOM 700 O O . VAL A 1 88 ? 4.148 9.844 15.438 1 98.25 88 VAL A O 1
ATOM 703 N N . ILE A 1 89 ? 6.355 9.43 15.367 1 97.31 89 ILE A N 1
ATOM 704 C CA . ILE A 1 89 ? 6.668 10.172 16.578 1 97.31 89 ILE A CA 1
ATOM 705 C C . ILE A 1 89 ? 7.609 11.328 16.25 1 97.31 89 ILE A C 1
ATOM 707 O O . ILE A 1 89 ? 8.641 11.133 15.602 1 97.31 89 ILE A O 1
ATOM 711 N N . VAL A 1 90 ? 7.191 12.484 16.594 1 96.31 90 VAL A N 1
ATOM 712 C CA . VAL A 1 90 ? 8.016 13.68 16.5 1 96.31 90 VAL A CA 1
ATOM 713 C C . VAL A 1 90 ? 8.258 14.258 17.891 1 96.31 90 VAL A C 1
ATOM 715 O O . VAL A 1 90 ? 7.391 14.938 18.438 1 96.31 90 VAL A O 1
ATOM 718 N N . ALA A 1 91 ? 9.406 14.117 18.359 1 93.12 91 ALA A N 1
ATOM 719 C CA . ALA A 1 91 ? 9.711 14.375 19.766 1 93.12 91 ALA A CA 1
ATOM 720 C C . ALA A 1 91 ? 9.602 15.867 20.078 1 93.12 91 ALA A C 1
ATOM 722 O O . ALA A 1 91 ? 9.219 16.234 21.188 1 93.12 91 ALA A O 1
ATOM 723 N N . GLU A 1 92 ? 9.883 16.672 19.141 1 93 92 GLU A N 1
ATOM 724 C CA . GLU A 1 92 ? 9.984 18.109 19.391 1 93 92 GLU A CA 1
ATOM 725 C C . GLU A 1 92 ? 8.609 18.766 19.375 1 93 92 GLU A C 1
ATOM 727 O O . GLU A 1 92 ? 8.469 19.938 19.781 1 93 92 GLU A O 1
ATOM 732 N N . LEU A 1 93 ? 7.633 18.016 19.016 1 92.69 93 LEU A N 1
ATOM 733 C CA . LEU A 1 93 ? 6.305 18.625 18.922 1 92.69 93 LEU A CA 1
ATOM 734 C C . LEU A 1 93 ? 5.656 18.703 20.297 1 92.69 93 LEU A C 1
ATOM 736 O O . LEU A 1 93 ? 5.746 17.766 21.094 1 92.69 93 LEU A O 1
ATOM 740 N N . ASP A 1 94 ? 5.059 19.875 20.5 1 86.94 94 ASP A N 1
ATOM 741 C CA . ASP A 1 94 ? 4.273 20.156 21.703 1 86.94 94 ASP A CA 1
ATOM 742 C C . ASP A 1 94 ? 2.781 20.219 21.391 1 86.94 94 ASP A C 1
ATOM 744 O O . ASP A 1 94 ? 2.344 21.062 20.609 1 86.94 94 ASP A O 1
ATOM 748 N N . VAL A 1 95 ? 1.996 19.375 22.062 1 86.62 95 VAL A N 1
ATOM 749 C CA . VAL A 1 95 ? 0.575 19.266 21.766 1 86.62 95 VAL A CA 1
ATOM 750 C C . VAL A 1 95 ? -0.138 20.562 22.141 1 86.62 95 VAL A C 1
ATOM 752 O O . VAL A 1 95 ? -1.244 20.828 21.672 1 86.62 95 VAL A O 1
ATOM 755 N N . LEU A 1 96 ? 0.495 21.344 22.891 1 84.62 96 LEU A N 1
ATOM 756 C CA . LEU A 1 96 ? -0.105 22.594 23.359 1 84.62 96 LEU A CA 1
ATOM 757 C C . LEU A 1 96 ? 0.138 23.719 22.375 1 84.62 96 LEU A C 1
ATOM 759 O O . LEU A 1 96 ? -0.468 24.797 22.484 1 84.62 96 LEU A O 1
ATOM 763 N N . LYS A 1 97 ? 0.97 23.453 21.422 1 88.06 97 LYS A N 1
ATOM 764 C CA . LYS A 1 97 ? 1.298 24.469 20.438 1 88.06 97 LYS A CA 1
ATOM 765 C C . LYS A 1 97 ? 1.224 23.906 19.016 1 88.06 97 LYS A C 1
ATOM 767 O O . LYS A 1 97 ? 1.756 22.828 18.75 1 88.06 97 LYS A O 1
ATOM 772 N N . SER A 1 98 ? 0.528 24.672 18.234 1 87.94 98 SER A N 1
ATOM 773 C CA . SER A 1 98 ? 0.575 24.297 16.828 1 87.94 98 SER A CA 1
ATOM 774 C C . SER A 1 98 ? 1.96 24.547 16.234 1 87.94 98 SER A C 1
ATOM 776 O O . SER A 1 98 ? 2.541 25.609 16.422 1 87.94 98 SER A O 1
ATOM 778 N N . PRO A 1 99 ? 2.412 23.531 15.602 1 92 99 PRO A N 1
ATOM 779 C CA . PRO A 1 99 ? 3.74 23.734 15.016 1 92 99 PRO A CA 1
ATOM 780 C C . PRO A 1 99 ? 3.732 24.734 13.867 1 92 99 PRO A C 1
ATOM 782 O O . PRO A 1 99 ? 2.715 24.906 13.188 1 92 99 PRO A O 1
ATOM 785 N N . VAL A 1 100 ? 4.836 25.406 13.703 1 91.25 100 VAL A N 1
ATOM 786 C CA . VAL A 1 100 ? 5 26.359 12.617 1 91.25 100 VAL A CA 1
ATOM 787 C C . VAL A 1 100 ? 5.312 25.625 11.32 1 91.25 100 VAL A C 1
ATOM 789 O O . VAL A 1 100 ? 6.23 24.797 11.273 1 91.25 100 VAL A O 1
ATOM 792 N N . SER A 1 101 ? 4.59 25.906 10.336 1 94.31 101 SER A N 1
ATOM 793 C CA . SER A 1 101 ? 4.773 25.281 9.031 1 94.31 101 SER A CA 1
ATOM 794 C C . SER A 1 101 ? 5.988 25.859 8.312 1 94.31 101 SER A C 1
ATOM 796 O O . SER A 1 101 ? 6.223 27.062 8.352 1 94.31 101 SER A O 1
ATOM 798 N N . CYS A 1 102 ? 6.684 25.016 7.656 1 95.25 102 CYS A N 1
ATOM 799 C CA . CYS A 1 102 ? 7.773 25.453 6.793 1 95.25 102 CYS A CA 1
ATOM 800 C C . CYS A 1 102 ? 7.273 25.719 5.375 1 95.25 102 CYS A C 1
ATOM 802 O O . CYS A 1 102 ? 8.055 26.078 4.496 1 95.25 102 CYS A O 1
ATOM 804 N N . GLU A 1 103 ? 6.02 25.469 5.141 1 92.56 103 GLU A N 1
ATOM 805 C CA . GLU A 1 103 ? 5.359 25.719 3.865 1 92.56 103 GLU A CA 1
ATOM 806 C C . GLU A 1 103 ? 4.328 26.844 3.992 1 92.56 103 GLU A C 1
ATOM 808 O O . GLU A 1 103 ? 3.408 26.75 4.809 1 92.56 103 GLU A O 1
ATOM 813 N N . ALA A 1 104 ? 4.371 27.844 3.16 1 90.44 104 ALA A N 1
ATOM 814 C CA . ALA A 1 104 ? 3.576 29.062 3.281 1 90.44 104 ALA A CA 1
ATOM 815 C C . ALA A 1 104 ? 2.094 28.766 3.055 1 90.44 104 ALA A C 1
ATOM 817 O O . ALA A 1 104 ? 1.23 29.469 3.592 1 90.44 104 ALA A O 1
ATOM 818 N N . HIS A 1 105 ? 1.801 27.781 2.328 1 92.38 105 HIS A N 1
ATOM 819 C CA . HIS A 1 105 ? 0.413 27.578 1.932 1 92.38 105 HIS A CA 1
ATOM 820 C C . HIS A 1 105 ? -0.257 26.516 2.797 1 92.38 105 HIS A C 1
ATOM 822 O O . HIS A 1 105 ? -1.408 26.141 2.555 1 92.38 105 HIS A O 1
ATOM 828 N N . ILE A 1 106 ? 0.411 26.062 3.785 1 94.88 106 ILE A N 1
ATOM 829 C CA . ILE A 1 106 ? -0.121 25.016 4.645 1 94.88 106 ILE A CA 1
ATOM 830 C C . ILE A 1 106 ? 0.031 25.406 6.109 1 94.88 106 ILE A C 1
ATOM 832 O O . ILE A 1 106 ? 1.043 26 6.496 1 94.88 106 ILE A O 1
ATOM 836 N N . GLU A 1 107 ? -0.939 25.156 6.906 1 95.75 107 GLU A N 1
ATOM 837 C CA . GLU A 1 107 ? -0.853 25.297 8.359 1 95.75 107 GLU A CA 1
ATOM 838 C C . GLU A 1 107 ? -1.109 23.953 9.055 1 95.75 107 GLU A C 1
ATOM 840 O O . GLU A 1 107 ? -1.813 23.094 8.516 1 95.75 107 GLU A O 1
ATOM 845 N N . PHE A 1 108 ?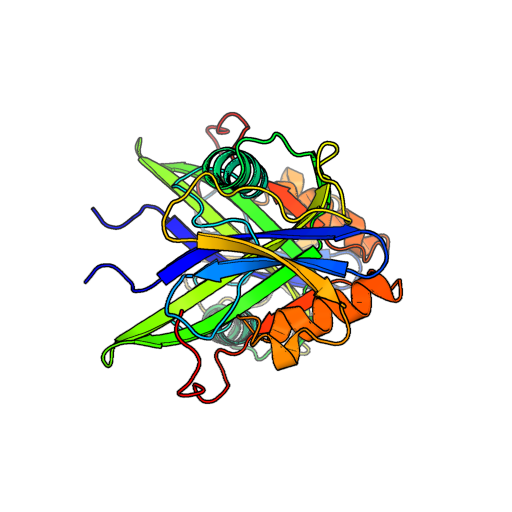 -0.537 23.828 10.234 1 97.12 108 PHE A N 1
ATOM 846 C CA . PHE A 1 108 ? -0.703 22.609 11.016 1 97.12 108 PHE A CA 1
ATOM 847 C C . PHE A 1 108 ? -1.371 22.922 12.352 1 97.12 108 PHE A C 1
ATOM 849 O O . PHE A 1 108 ? -1.092 23.938 12.977 1 97.12 108 PHE A O 1
ATOM 856 N N . PHE A 1 109 ? -2.219 22 12.789 1 96.62 109 PHE A N 1
ATOM 857 C CA . PHE A 1 109 ? -2.844 22.156 14.102 1 96.62 109 PHE A CA 1
ATOM 858 C C . PHE A 1 109 ? -3.254 20.812 14.672 1 96.62 109 PHE A C 1
ATOM 860 O O . PHE A 1 109 ? -3.402 19.828 13.93 1 96.62 109 PHE A O 1
ATOM 867 N N . TRP A 1 110 ? -3.379 20.781 15.961 1 97.56 110 TRP A N 1
ATOM 868 C CA . TRP A 1 110 ? -3.83 19.594 16.656 1 97.56 110 TRP A CA 1
ATOM 869 C C . TRP A 1 110 ? -5.352 19.531 16.719 1 97.56 110 TRP A C 1
ATOM 871 O O . TRP A 1 110 ? -6 20.5 17.141 1 97.56 110 TRP A O 1
ATOM 881 N N . ALA A 1 111 ? -5.918 18.453 16.266 1 97.38 111 ALA A N 1
ATOM 882 C CA . ALA A 1 111 ? -7.363 18.234 16.328 1 97.38 111 ALA A CA 1
ATOM 883 C C . ALA A 1 111 ? -7.707 17.047 17.219 1 97.38 111 ALA A C 1
ATOM 885 O O . ALA A 1 111 ? -7.016 16.031 17.203 1 97.38 111 ALA A O 1
ATOM 886 N N . SER A 1 112 ? -8.789 17.172 18 1 97.56 112 SER A N 1
ATOM 887 C CA . SER A 1 112 ? -9.289 16.016 18.75 1 97.56 112 SER A CA 1
ATOM 888 C C . SER A 1 112 ? -9.664 14.883 17.812 1 97.56 112 SER A C 1
ATOM 890 O O . SER A 1 112 ? -10.242 15.109 16.75 1 97.56 112 SER A O 1
ATOM 892 N N . VAL A 1 113 ? -9.414 13.664 18.219 1 97.25 113 VAL A N 1
ATOM 893 C CA . VAL A 1 113 ? -9.711 12.492 17.406 1 97.25 113 VAL A CA 1
ATOM 894 C C . VAL A 1 113 ? -11.219 12.367 17.203 1 97.25 113 VAL A C 1
ATOM 896 O O . VAL A 1 113 ? -11.68 11.734 16.25 1 97.25 113 VAL A O 1
ATOM 899 N N . ASN A 1 114 ? -11.953 12.969 18.031 1 96.88 114 ASN A N 1
ATOM 900 C CA . ASN A 1 114 ? -13.406 12.914 17.953 1 96.88 114 ASN A CA 1
ATOM 901 C C . ASN A 1 114 ? -13.961 13.969 16.984 1 96.88 114 ASN A C 1
ATOM 903 O O . ASN A 1 114 ? -15.148 13.969 16.672 1 96.88 114 ASN A O 1
ATOM 907 N N . ASP A 1 115 ? -13.125 14.828 16.469 1 97.44 115 ASP A N 1
ATOM 908 C CA . ASP A 1 115 ? -13.586 15.953 15.648 1 97.44 115 ASP A CA 1
ATOM 909 C C . ASP A 1 1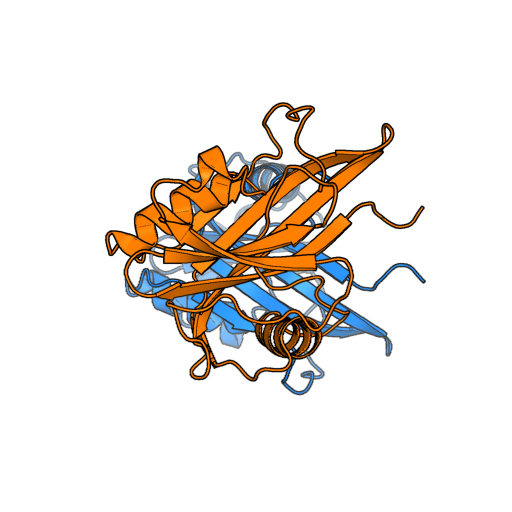15 ? -13.062 15.852 14.219 1 97.44 115 ASP A C 1
ATOM 911 O O . ASP A 1 115 ? -13.047 16.844 13.484 1 97.44 115 ASP A O 1
ATOM 915 N N . LEU A 1 116 ? -12.617 14.789 13.805 1 97.5 116 LEU A N 1
ATOM 916 C CA . LEU A 1 116 ? -11.945 14.633 12.516 1 97.5 116 LEU A CA 1
ATOM 917 C C . LEU A 1 116 ? -12.914 14.891 11.367 1 97.5 116 LEU A C 1
ATOM 919 O O . LEU A 1 116 ? -12.516 15.438 10.328 1 97.5 116 LEU A O 1
ATOM 923 N N . ALA A 1 117 ? -14.133 14.43 11.516 1 95.81 117 ALA A N 1
ATOM 924 C CA . ALA A 1 117 ? -15.148 14.688 10.492 1 95.81 117 ALA A CA 1
ATOM 925 C C . ALA A 1 117 ? -15.438 16.188 10.375 1 95.81 117 ALA A C 1
ATOM 927 O O . ALA A 1 117 ? -15.602 16.703 9.266 1 95.81 117 ALA A O 1
ATOM 928 N N . LYS A 1 118 ? -15.484 16.859 11.484 1 95.69 118 LYS A N 1
ATOM 929 C CA . LYS A 1 118 ? -15.711 18.297 11.523 1 95.69 118 LYS A CA 1
ATOM 930 C C . LYS A 1 118 ? -14.617 19.047 10.75 1 95.69 118 LYS A C 1
ATOM 932 O O . LYS A 1 118 ? -14.891 20.062 10.109 1 95.69 118 LYS A O 1
ATOM 937 N N . HIS A 1 119 ? -13.414 18.531 10.766 1 96.06 119 HIS A N 1
ATOM 938 C CA . HIS A 1 119 ? -12.289 19.172 10.102 1 96.06 119 HIS A CA 1
ATOM 939 C C . HIS A 1 119 ? -12.125 18.656 8.672 1 96.06 119 HIS A C 1
ATOM 941 O O . HIS A 1 119 ? -11.133 18.953 8.016 1 96.06 119 HIS A O 1
ATOM 947 N N . ASN A 1 120 ? -13.062 17.797 8.25 1 95.5 120 ASN A N 1
ATOM 948 C CA . ASN A 1 120 ? -13.102 17.266 6.891 1 95.5 120 ASN A CA 1
ATOM 949 C C . ASN A 1 120 ? -11.781 16.594 6.516 1 95.5 120 ASN A C 1
ATOM 951 O O . ASN A 1 120 ? -11.211 16.875 5.461 1 95.5 120 ASN A O 1
ATOM 955 N N . LEU A 1 121 ? -11.305 15.781 7.406 1 97.19 121 LEU A N 1
ATOM 956 C CA . LEU A 1 121 ? -10.086 15.031 7.125 1 97.19 121 LEU A CA 1
ATOM 957 C C . LEU A 1 121 ? -10.266 14.125 5.91 1 97.19 121 LEU A C 1
ATOM 959 O O . LEU A 1 121 ? -11.211 13.336 5.855 1 97.19 121 LEU A O 1
ATOM 963 N N . GLN A 1 122 ? -9.383 14.305 4.938 1 95.69 122 GLN A N 1
ATOM 964 C CA . GLN A 1 122 ? -9.344 13.453 3.754 1 95.69 122 GLN A CA 1
ATOM 965 C C . GLN A 1 122 ? -7.988 12.766 3.609 1 95.69 122 GLN A C 1
ATOM 967 O O . GLN A 1 122 ? -6.957 13.336 3.986 1 95.69 122 GLN A O 1
ATOM 972 N N . PRO A 1 123 ? -7.984 11.453 3.043 1 96.38 123 PRO A N 1
ATOM 973 C CA . PRO A 1 123 ? -9.18 10.664 2.746 1 96.38 123 PRO A CA 1
ATOM 974 C C . PRO A 1 123 ? -9.977 10.312 4 1 96.38 123 PRO A C 1
ATOM 976 O O . PRO A 1 123 ? -9.391 10.055 5.055 1 96.38 123 PRO A O 1
ATOM 979 N N . TYR A 1 124 ? -11.25 10.164 3.893 1 96 124 TYR A N 1
ATOM 980 C CA . TYR A 1 124 ? -12.125 10.094 5.059 1 96 124 TYR A CA 1
ATOM 981 C C . TYR A 1 124 ? -11.977 8.758 5.777 1 96 124 TYR A C 1
ATOM 983 O O . TYR A 1 124 ? -12.273 8.648 6.969 1 96 124 TYR A O 1
ATOM 991 N N . PRO A 1 125 ? -11.555 7.699 5.16 1 96.75 125 PRO A N 1
ATOM 992 C CA . PRO A 1 125 ? -11.367 6.461 5.922 1 96.75 125 PRO A CA 1
ATOM 993 C C . PRO A 1 125 ? -10.367 6.617 7.066 1 96.75 125 PRO A C 1
ATOM 995 O O . PRO A 1 125 ? -10.414 5.855 8.039 1 96.75 125 PRO A O 1
ATOM 998 N N . PHE A 1 126 ? -9.477 7.609 6.98 1 97.62 126 PHE A N 1
ATOM 999 C CA . PHE A 1 126 ? -8.508 7.828 8.047 1 97.62 126 PHE A CA 1
ATOM 1000 C C . PHE A 1 126 ? -9.211 8.188 9.352 1 97.62 126 PHE A C 1
ATOM 1002 O O . PHE A 1 126 ? -8.664 7.969 10.438 1 97.62 126 PHE A O 1
ATOM 1009 N N . ARG A 1 127 ? -10.383 8.727 9.297 1 97.69 127 ARG A N 1
ATOM 1010 C CA . ARG A 1 127 ? -11.141 9.078 10.492 1 97.69 127 ARG A CA 1
ATOM 1011 C C . ARG A 1 127 ? -11.398 7.848 11.359 1 97.69 127 ARG A C 1
ATOM 1013 O O . ARG A 1 127 ? -11.195 7.879 12.57 1 97.69 127 ARG A O 1
ATOM 1020 N N . LYS A 1 128 ? -11.766 6.828 10.688 1 96.25 128 LYS A N 1
ATOM 1021 C CA . LYS A 1 128 ? -12.031 5.574 11.383 1 96.25 128 LYS A CA 1
ATOM 1022 C C . LYS A 1 128 ? -10.734 4.957 11.906 1 96.25 128 LYS A C 1
ATOM 1024 O O . LYS A 1 128 ? -10.672 4.492 13.047 1 96.25 128 LYS A O 1
ATOM 1029 N N . LEU A 1 129 ? -9.703 4.93 11.078 1 95.75 129 LEU A N 1
ATOM 1030 C CA . LEU A 1 129 ? -8.43 4.352 11.469 1 95.75 129 LEU A CA 1
ATOM 1031 C C . LEU A 1 129 ? -7.895 5.027 12.734 1 95.75 129 LEU A C 1
ATOM 1033 O O . LEU A 1 129 ? -7.488 4.348 13.68 1 95.75 129 LEU A O 1
ATOM 1037 N N . ILE A 1 130 ? -7.922 6.316 12.742 1 97.75 130 ILE A N 1
ATOM 1038 C CA . ILE A 1 130 ? -7.352 7.082 13.844 1 97.75 130 ILE A CA 1
ATOM 1039 C C . ILE A 1 130 ? -8.156 6.836 15.117 1 97.75 130 ILE A C 1
ATOM 1041 O O . ILE A 1 130 ? -7.59 6.652 16.203 1 97.75 130 ILE A O 1
ATOM 1045 N N . SER A 1 131 ? -9.461 6.852 14.969 1 96.25 131 SER A N 1
ATOM 1046 C CA . SER A 1 131 ? -10.32 6.555 16.109 1 96.25 131 SER A CA 1
ATOM 1047 C C . SER A 1 131 ? -10 5.188 16.703 1 96.25 131 SER A C 1
ATOM 1049 O O . SER A 1 131 ? -9.891 5.047 17.922 1 96.25 131 SER A O 1
ATOM 1051 N N . GLN A 1 132 ? -9.844 4.199 15.859 1 94.94 132 GLN A N 1
ATOM 1052 C CA . GLN A 1 132 ? -9.508 2.848 16.297 1 94.94 132 GLN A CA 1
ATOM 1053 C C . GLN A 1 132 ? -8.156 2.812 17 1 94.94 132 GLN A C 1
ATOM 1055 O O . GLN A 1 132 ? -8 2.166 18.031 1 94.94 132 GLN A O 1
ATOM 1060 N N . LEU A 1 133 ? -7.27 3.523 16.469 1 94.69 133 LEU A N 1
ATOM 1061 C CA . LEU A 1 133 ? -5.918 3.555 17.016 1 94.69 133 LEU A CA 1
ATOM 1062 C C . LEU A 1 133 ? -5.91 4.129 18.422 1 94.69 133 LEU A C 1
ATOM 1064 O O . LEU A 1 133 ? -5.266 3.578 19.328 1 94.69 133 LEU A O 1
ATOM 1068 N N . VAL A 1 134 ? -6.598 5.164 18.625 1 95.75 134 VAL A N 1
ATOM 1069 C CA . VAL A 1 134 ? -6.613 5.836 19.922 1 95.75 134 VAL A CA 1
ATOM 1070 C C . VAL A 1 134 ? -7.328 4.961 20.953 1 95.75 134 VAL A C 1
ATOM 1072 O O . VAL A 1 134 ? -7.027 5.027 22.141 1 95.75 134 VAL A O 1
ATOM 1075 N N . ASN A 1 135 ? -8.219 4.176 20.438 1 94.44 135 ASN A N 1
ATOM 1076 C CA . ASN A 1 135 ? -8.953 3.277 21.328 1 94.44 135 ASN A CA 1
ATOM 1077 C C . ASN A 1 135 ? -8.18 1.984 21.562 1 94.44 135 ASN A C 1
ATOM 1079 O O . ASN A 1 135 ? -8.719 1.03 22.125 1 94.44 135 ASN A O 1
ATOM 1083 N N . GLY A 1 136 ? -7.016 1.872 21 1 92.44 136 GLY A N 1
ATOM 1084 C CA . GLY A 1 136 ? -6.133 0.76 21.312 1 92.44 136 GLY A CA 1
ATOM 1085 C C . GLY A 1 136 ? -6.234 -0.381 20.328 1 92.44 136 GLY A C 1
ATOM 1086 O O . GLY A 1 136 ? -5.609 -1.429 20.5 1 92.44 136 GLY A O 1
ATOM 1087 N N . ASP A 1 137 ? -7.031 -0.176 19.312 1 89.88 137 ASP A N 1
ATOM 1088 C CA . ASP A 1 137 ? -7.148 -1.185 18.266 1 89.88 137 ASP A CA 1
ATOM 1089 C C . ASP A 1 137 ? -5.93 -1.168 17.344 1 89.88 137 ASP A C 1
ATOM 1091 O O . ASP A 1 137 ? -5.617 -0.142 16.734 1 89.88 137 ASP A O 1
ATOM 1095 N N . ARG A 1 138 ? -5.25 -2.324 17.25 1 86.44 138 ARG A N 1
ATOM 1096 C CA . ARG A 1 138 ? -4.035 -2.395 16.453 1 86.44 138 ARG A CA 1
ATOM 1097 C C . ARG A 1 138 ? -4.199 -3.373 15.289 1 86.44 138 ARG A C 1
ATOM 1099 O O . ARG A 1 138 ? -3.213 -3.852 14.734 1 86.44 138 ARG A O 1
ATOM 1106 N N . THR A 1 139 ? -5.418 -3.611 14.969 1 86.12 139 THR A N 1
ATOM 1107 C CA . THR A 1 139 ? -5.707 -4.52 13.867 1 86.12 139 THR A CA 1
ATOM 1108 C C . THR A 1 139 ? -5.234 -3.932 12.539 1 86.12 139 THR A C 1
ATOM 1110 O O . THR A 1 139 ? -5.141 -2.711 12.391 1 86.12 139 THR A O 1
ATOM 1113 N N . ILE A 1 140 ? -4.941 -4.844 11.68 1 84.44 140 ILE A N 1
ATOM 1114 C CA . ILE A 1 140 ? -4.539 -4.469 10.328 1 84.44 140 ILE A CA 1
ATOM 1115 C C . ILE A 1 140 ? -5.645 -3.643 9.672 1 84.44 140 ILE A C 1
ATOM 1117 O O . ILE A 1 140 ? -6.824 -3.988 9.773 1 84.44 140 ILE A O 1
ATOM 1121 N N . TRP A 1 141 ? -5.184 -2.58 9.062 1 90.56 141 TRP A N 1
ATOM 1122 C CA . TRP A 1 141 ? -6.227 -1.703 8.539 1 90.56 141 TRP A CA 1
ATOM 1123 C C . TRP A 1 141 ? -6.074 -1.521 7.035 1 90.56 141 TRP A C 1
ATOM 1125 O O . TRP A 1 141 ? -4.973 -1.277 6.539 1 90.56 141 TRP A O 1
ATOM 1135 N N . TRP A 1 142 ? -7.047 -1.675 6.324 1 96.12 142 TRP A N 1
ATOM 1136 C CA . TRP A 1 142 ? -7.16 -1.434 4.891 1 96.12 142 TRP A CA 1
ATOM 1137 C C . TRP A 1 142 ? -8.562 -0.963 4.527 1 96.12 142 TRP A C 1
ATOM 1139 O O . TRP A 1 142 ? -9.555 -1.508 5.02 1 96.12 142 TRP A O 1
ATOM 1149 N N . GLU A 1 143 ? -8.656 0.034 3.719 1 96.06 143 GLU A N 1
ATOM 1150 C CA . GLU A 1 143 ? -9.953 0.472 3.215 1 96.06 143 GLU A CA 1
ATOM 1151 C C . GLU A 1 143 ? -9.82 1.133 1.846 1 96.06 143 GLU A C 1
ATOM 1153 O O . GLU A 1 143 ? -8.781 1.718 1.532 1 96.06 143 GLU A O 1
ATOM 1158 N N . SER A 1 144 ? -10.82 0.956 1.022 1 96.94 144 SER A N 1
ATOM 1159 C CA . SER A 1 144 ? -10.852 1.54 -0.315 1 96.94 144 SER A CA 1
ATOM 1160 C C . SER A 1 144 ? -12.172 2.27 -0.569 1 96.94 144 SER A C 1
ATOM 1162 O O . SER A 1 144 ? -13.242 1.778 -0.202 1 96.94 144 SER A O 1
ATOM 1164 N N . THR A 1 145 ? -12.031 3.422 -1.16 1 94.81 145 THR A N 1
ATOM 1165 C CA . THR A 1 145 ? -13.242 4.152 -1.537 1 94.81 145 THR A CA 1
ATOM 1166 C C . THR A 1 145 ? -13.5 4.027 -3.035 1 94.81 145 THR A C 1
ATOM 1168 O O . THR A 1 145 ? -14.391 4.688 -3.57 1 94.81 145 THR A O 1
ATOM 1171 N N . LEU A 1 146 ? -12.734 3.281 -3.732 1 93.44 146 LEU A N 1
ATOM 1172 C CA . LEU A 1 146 ? -12.719 3.266 -5.191 1 93.44 146 LEU A CA 1
ATOM 1173 C C . LEU A 1 146 ? -14.039 2.727 -5.742 1 93.44 146 LEU A C 1
ATOM 1175 O O . LEU A 1 146 ? -14.422 3.045 -6.867 1 93.44 146 LEU A O 1
ATOM 1179 N N . ASN A 1 147 ? -14.688 1.933 -4.938 1 89.19 147 ASN A N 1
ATOM 1180 C CA . ASN A 1 147 ? -15.945 1.367 -5.406 1 89.19 147 ASN A CA 1
ATOM 1181 C C . ASN A 1 147 ? -17.141 2.215 -4.965 1 89.19 147 ASN A C 1
ATOM 1183 O O . ASN A 1 147 ? -18.281 1.836 -5.184 1 89.19 147 ASN A O 1
ATOM 1187 N N . TYR A 1 148 ? -16.859 3.344 -4.336 1 86.31 148 TYR A N 1
ATOM 1188 C CA . TYR A 1 148 ? -17.906 4.242 -3.877 1 86.31 148 TYR A CA 1
ATOM 1189 C C . TYR A 1 148 ? -18.047 5.434 -4.816 1 86.31 148 TYR A C 1
ATOM 1191 O O . TYR A 1 148 ? -17.156 5.723 -5.613 1 86.31 148 TYR A O 1
ATOM 1199 N N . GLU A 1 149 ? -19.188 6.047 -4.73 1 83.5 149 GLU A N 1
ATOM 1200 C CA . GLU A 1 149 ? -19.375 7.293 -5.473 1 83.5 149 GLU A CA 1
ATOM 1201 C C . GLU A 1 149 ? -18.469 8.398 -4.926 1 83.5 149 GLU A C 1
ATOM 1203 O O . GLU A 1 149 ? -18.172 8.43 -3.729 1 83.5 149 GLU A O 1
ATOM 1208 N N . ILE A 1 150 ? -17.984 9.203 -5.871 1 82.56 150 ILE A N 1
ATOM 1209 C CA . ILE A 1 150 ? -17.109 10.297 -5.477 1 82.56 150 ILE A CA 1
ATOM 1210 C C . ILE A 1 150 ? -17.922 11.375 -4.762 1 82.56 150 ILE A C 1
ATOM 1212 O O . ILE A 1 150 ? -18.969 11.805 -5.258 1 82.56 150 ILE A O 1
ATOM 1216 N N . GLU A 1 151 ? -17.391 11.656 -3.611 1 66.69 151 GLU A N 1
ATOM 1217 C CA . GLU A 1 151 ? -18.047 12.758 -2.918 1 66.69 151 GLU A CA 1
ATOM 1218 C C . GLU A 1 151 ? -17.547 14.109 -3.42 1 66.69 151 GLU A C 1
ATOM 1220 O O . GLU A 1 151 ? -16.344 14.297 -3.605 1 66.69 151 GLU A O 1
ATOM 1225 N N . VAL A 1 152 ? -18.422 14.953 -3.947 1 57.53 152 VAL A N 1
ATOM 1226 C CA . VAL A 1 152 ? -18.203 16.234 -4.602 1 57.53 152 VAL A CA 1
ATOM 1227 C C . VAL A 1 152 ? -17.203 17.062 -3.793 1 57.53 152 VAL A C 1
ATOM 1229 O O . VAL A 1 152 ? -16.375 17.766 -4.363 1 57.53 152 VAL A O 1
ATOM 1232 N N . ASP A 1 153 ? -17.266 17 -2.459 1 56.22 153 ASP A N 1
ATOM 1233 C CA . ASP A 1 153 ? -16.469 17.891 -1.633 1 56.22 153 ASP A CA 1
ATOM 1234 C C . ASP A 1 153 ? -15.078 17.328 -1.374 1 56.22 153 ASP A C 1
ATOM 1236 O O . ASP A 1 153 ? -14.297 17.906 -0.612 1 56.22 153 ASP A O 1
ATOM 1240 N N . ASN A 1 154 ? -14.805 16.172 -2.086 1 56.91 154 ASN A N 1
ATOM 1241 C CA . ASN A 1 154 ? -13.531 15.5 -1.84 1 56.91 154 ASN A CA 1
ATOM 1242 C C . ASN A 1 154 ? -12.422 16.062 -2.73 1 56.91 154 ASN A C 1
ATOM 1244 O O . ASN A 1 154 ? -12.43 15.844 -3.943 1 56.91 154 ASN A O 1
ATOM 1248 N N . ILE A 1 155 ? -11.984 17.234 -2.41 1 52.19 155 ILE A N 1
ATOM 1249 C CA . ILE A 1 155 ? -10.898 17.781 -3.221 1 52.19 155 ILE A CA 1
ATOM 1250 C C . ILE A 1 155 ? -9.57 17.172 -2.773 1 52.19 155 ILE A C 1
ATOM 1252 O O . ILE A 1 155 ? -9.336 17 -1.575 1 52.19 155 ILE A O 1
ATOM 1256 N N . GLY A 1 156 ? -8.898 16.281 -3.609 1 48.47 156 GLY A N 1
ATOM 1257 C CA . GLY A 1 156 ? -7.551 15.836 -3.301 1 48.47 156 GLY A CA 1
ATOM 1258 C C . GLY A 1 156 ? -6.684 16.938 -2.713 1 48.47 156 GLY A C 1
ATOM 1259 O O . GLY A 1 156 ? -7 18.125 -2.85 1 48.47 156 GLY A O 1
ATOM 1260 N N . MET B 1 1 ? 8.961 9.555 -19.984 1 34.47 1 MET B N 1
ATOM 1261 C CA . MET B 1 1 ? 9.102 8.102 -20.078 1 34.47 1 MET B CA 1
ATOM 1262 C C . MET B 1 1 ? 8.266 7.406 -19.016 1 34.47 1 MET B C 1
ATOM 1264 O O . MET B 1 1 ? 8.039 7.961 -17.938 1 34.47 1 MET B O 1
ATOM 1268 N N . ALA B 1 2 ? 7.379 6.531 -19.344 1 48.97 2 ALA B N 1
ATOM 1269 C CA . ALA B 1 2 ? 6.371 5.793 -18.578 1 48.97 2 ALA B CA 1
ATOM 1270 C C . ALA B 1 2 ? 6.988 5.098 -17.375 1 48.97 2 ALA B C 1
ATOM 1272 O O . ALA B 1 2 ? 8.023 4.441 -17.484 1 48.97 2 ALA B O 1
ATOM 1273 N N . SER B 1 3 ? 6.816 5.57 -16.016 1 67.56 3 SER B N 1
ATOM 1274 C CA . SER B 1 3 ? 7.527 5.234 -14.789 1 67.56 3 SER B CA 1
ATOM 1275 C C . SER B 1 3 ? 7.574 3.725 -14.57 1 67.56 3 SER B C 1
ATOM 1277 O O . SER B 1 3 ? 6.617 3.016 -14.891 1 67.56 3 SER B O 1
ATOM 1279 N N . ASN B 1 4 ? 8.781 3.059 -14.719 1 91 4 ASN B N 1
ATOM 1280 C CA . ASN B 1 4 ? 9.047 1.668 -14.359 1 91 4 ASN B CA 1
ATOM 1281 C C . ASN B 1 4 ? 8.508 1.327 -12.977 1 91 4 ASN B C 1
ATOM 1283 O O . ASN B 1 4 ? 9.133 0.575 -12.227 1 91 4 ASN B O 1
ATOM 1287 N N . PHE B 1 5 ? 7.332 2.018 -12.742 1 93.69 5 PHE B N 1
ATOM 1288 C CA . PHE B 1 5 ? 6.621 1.794 -11.492 1 93.69 5 PHE B CA 1
ATOM 1289 C C . PHE B 1 5 ? 5.492 0.789 -11.68 1 93.69 5 PHE B C 1
ATOM 1291 O O . PHE B 1 5 ? 4.699 0.909 -12.617 1 93.69 5 PHE B O 1
ATOM 1298 N N . HIS B 1 6 ? 5.41 -0.204 -10.781 1 95.88 6 HIS B N 1
ATOM 1299 C CA . HIS B 1 6 ? 4.414 -1.266 -10.859 1 95.88 6 HIS B CA 1
ATOM 1300 C C . HIS B 1 6 ? 3.562 -1.319 -9.594 1 95.88 6 HIS B C 1
ATOM 1302 O O . HIS B 1 6 ? 4.09 -1.479 -8.492 1 95.88 6 HIS B O 1
ATOM 1308 N N . HIS B 1 7 ? 2.299 -1.109 -9.711 1 96.62 7 HIS B N 1
ATOM 1309 C CA . HIS B 1 7 ? 1.305 -1.245 -8.656 1 96.62 7 HIS B CA 1
ATOM 1310 C C . HIS B 1 7 ? 0.567 -2.576 -8.758 1 96.62 7 HIS B C 1
ATOM 1312 O O . HIS B 1 7 ? -0.19 -2.799 -9.703 1 96.62 7 HIS B O 1
ATOM 1318 N N . LEU B 1 8 ? 0.809 -3.449 -7.723 1 98.31 8 LEU B N 1
ATOM 1319 C CA . LEU B 1 8 ? 0.386 -4.836 -7.891 1 98.31 8 LEU B CA 1
ATOM 1320 C C . LEU B 1 8 ? -0.429 -5.305 -6.691 1 98.31 8 LEU B C 1
ATOM 1322 O O . LEU B 1 8 ? -0.241 -4.812 -5.578 1 98.31 8 LEU B O 1
ATOM 1326 N N . ALA B 1 9 ? -1.337 -6.211 -6.914 1 98.69 9 ALA B N 1
ATOM 1327 C CA . ALA B 1 9 ? -2.018 -6.996 -5.891 1 98.69 9 ALA B CA 1
ATOM 1328 C C . ALA B 1 9 ? -1.569 -8.453 -5.93 1 98.69 9 ALA B C 1
ATOM 1330 O O . ALA B 1 9 ? -1.438 -9.039 -7.008 1 98.69 9 ALA B O 1
ATOM 1331 N N . ARG B 1 10 ? -1.298 -9 -4.773 1 98.69 10 ARG B N 1
ATOM 1332 C CA . ARG B 1 10 ? -0.822 -10.375 -4.652 1 98.69 10 ARG B CA 1
ATOM 1333 C C . ARG B 1 10 ? -1.729 -11.195 -3.736 1 98.69 10 ARG B C 1
ATOM 1335 O O . ARG B 1 10 ? -2.086 -10.742 -2.646 1 98.69 10 ARG B O 1
ATOM 1342 N N . GLY B 1 11 ? -2.119 -12.312 -4.195 1 98.75 11 GLY B N 1
ATOM 1343 C CA . GLY B 1 11 ? -2.938 -13.219 -3.404 1 98.75 11 GLY B CA 1
ATOM 1344 C C . GLY B 1 11 ? -2.139 -14.336 -2.766 1 98.75 11 GLY B C 1
ATOM 1345 O O . GLY B 1 11 ? -1.43 -15.07 -3.457 1 98.75 11 GLY B O 1
ATOM 1346 N N . ILE B 1 12 ? -2.248 -14.469 -1.508 1 98.62 12 ILE B N 1
ATOM 1347 C CA . ILE B 1 12 ? -1.633 -15.57 -0.776 1 98.62 12 ILE B CA 1
ATOM 1348 C C . ILE B 1 12 ? -2.676 -16.656 -0.499 1 98.62 12 ILE B C 1
ATOM 1350 O O . ILE B 1 12 ? -3.592 -16.453 0.3 1 98.62 12 ILE B O 1
ATOM 1354 N N . ILE B 1 13 ? -2.584 -17.734 -1.168 1 98.12 13 ILE B N 1
ATOM 1355 C CA . ILE B 1 13 ? -3.479 -18.891 -1.06 1 98.12 13 ILE B CA 1
ATOM 1356 C C . ILE B 1 13 ? -2.754 -20.047 -0.372 1 98.12 13 ILE B C 1
ATOM 1358 O O . ILE B 1 13 ? -1.826 -20.625 -0.938 1 98.12 13 ILE B O 1
ATOM 1362 N N . ILE B 1 14 ? -3.189 -20.359 0.815 1 96.94 14 ILE B N 1
ATOM 1363 C CA . ILE B 1 14 ? -2.512 -21.375 1.619 1 96.94 14 ILE B CA 1
ATOM 1364 C C . ILE B 1 14 ? -3.467 -22.531 1.909 1 96.94 14 ILE B C 1
ATOM 1366 O O . ILE B 1 14 ? -4.645 -22.312 2.201 1 96.94 14 ILE B O 1
ATOM 1370 N N . ASN B 1 15 ? -2.975 -23.672 1.759 1 94.44 15 ASN B N 1
ATOM 1371 C CA . ASN B 1 15 ? -3.676 -24.906 2.104 1 94.44 15 ASN B CA 1
ATOM 1372 C C . ASN B 1 15 ? -2.721 -25.953 2.658 1 94.44 15 ASN B C 1
ATOM 1374 O O . ASN B 1 15 ? -1.797 -26.391 1.966 1 94.44 15 ASN B O 1
ATOM 1378 N N . ASN B 1 16 ? -2.955 -26.422 3.904 1 92.75 16 ASN B N 1
ATOM 1379 C CA . ASN B 1 16 ? -2.148 -27.469 4.523 1 92.75 16 ASN B CA 1
ATOM 1380 C C . ASN B 1 16 ? -0.659 -27.141 4.434 1 92.75 16 ASN B C 1
ATOM 1382 O O . ASN B 1 16 ? 0.123 -27.953 3.934 1 92.75 16 ASN B O 1
ATOM 1386 N N . ASP B 1 17 ? -0.222 -25.953 4.844 1 94.44 17 ASP B N 1
ATOM 1387 C CA . ASP B 1 17 ? 1.152 -25.469 4.949 1 94.44 17 ASP B CA 1
ATOM 1388 C C . ASP B 1 17 ? 1.819 -25.406 3.578 1 94.44 17 ASP B C 1
ATOM 1390 O O . ASP B 1 17 ? 3.043 -25.5 3.473 1 94.44 17 ASP B O 1
ATOM 1394 N N . LYS B 1 18 ? 1.003 -25.422 2.576 1 96.94 18 LYS B N 1
ATOM 1395 C CA . LYS B 1 18 ? 1.485 -25.156 1.225 1 96.94 18 LYS B CA 1
ATOM 1396 C C . LYS B 1 18 ? 0.898 -23.859 0.674 1 96.94 18 LYS B C 1
ATOM 1398 O O . LYS B 1 18 ? -0.211 -23.469 1.045 1 96.94 18 LYS B O 1
ATOM 1403 N N . VAL B 1 19 ? 1.656 -23.219 -0.172 1 98.25 19 VAL B N 1
ATOM 1404 C CA . VAL B 1 19 ? 1.213 -21.984 -0.805 1 98.25 19 VAL B CA 1
ATOM 1405 C C . VAL B 1 19 ? 1.236 -22.141 -2.322 1 98.25 19 VAL B C 1
ATOM 1407 O O . VAL B 1 19 ? 2.129 -22.781 -2.873 1 98.25 19 VAL B O 1
ATOM 1410 N N . LEU B 1 20 ? 0.221 -21.578 -2.973 1 98.19 20 LEU B N 1
ATOM 1411 C CA . LEU B 1 20 ? 0.161 -21.641 -4.43 1 98.19 20 LEU B CA 1
ATOM 1412 C C . LEU B 1 20 ? 1.101 -20.609 -5.051 1 98.19 20 LEU B C 1
ATOM 1414 O O . LEU B 1 20 ? 0.998 -19.422 -4.762 1 98.19 20 LEU B O 1
ATOM 1418 N N . LEU B 1 21 ? 1.998 -21.047 -5.852 1 98.06 21 LEU B N 1
ATOM 1419 C CA . LEU B 1 21 ? 2.955 -20.172 -6.527 1 98.06 21 LEU B CA 1
ATOM 1420 C C . LEU B 1 21 ? 2.754 -20.219 -8.039 1 98.06 21 LEU B C 1
ATOM 1422 O O . LEU B 1 21 ? 2.324 -21.234 -8.586 1 98.06 21 LEU B O 1
ATOM 1426 N N . ALA B 1 22 ? 3.027 -19.125 -8.648 1 97.38 22 ALA B N 1
ATOM 1427 C CA . ALA B 1 22 ? 3.111 -19.016 -10.102 1 97.38 22 ALA B CA 1
ATOM 1428 C C . ALA B 1 22 ? 4.562 -19.031 -10.57 1 97.38 22 ALA B C 1
ATOM 1430 O O . ALA B 1 22 ? 5.441 -18.453 -9.922 1 97.38 22 ALA B O 1
ATOM 1431 N N . HIS B 1 23 ? 4.789 -19.672 -11.609 1 95.38 23 HIS B N 1
ATOM 1432 C CA . HIS B 1 23 ? 6.105 -19.781 -12.227 1 95.38 23 HIS B CA 1
ATOM 1433 C C . HIS B 1 23 ? 6.043 -19.469 -13.719 1 95.38 23 HIS B C 1
ATOM 1435 O O . HIS B 1 23 ? 5.277 -20.094 -14.453 1 95.38 23 HIS B O 1
ATOM 1441 N N . ALA B 1 24 ? 6.816 -18.453 -14.141 1 90.25 24 ALA B N 1
ATOM 1442 C CA . ALA B 1 24 ? 6.941 -18.188 -15.578 1 90.25 24 ALA B CA 1
ATOM 1443 C C . ALA B 1 24 ? 7.875 -19.203 -16.234 1 90.25 24 ALA B C 1
ATOM 1445 O O . ALA B 1 24 ? 9.047 -19.312 -15.859 1 90.25 24 ALA B O 1
ATOM 1446 N N . ILE B 1 25 ? 7.328 -19.797 -17.266 1 88.94 25 ILE B N 1
ATOM 1447 C CA . ILE B 1 25 ? 8.086 -20.844 -17.938 1 88.94 25 ILE B CA 1
ATOM 1448 C C . ILE B 1 25 ? 9.375 -20.25 -18.516 1 88.94 25 ILE B C 1
ATOM 1450 O O . ILE B 1 25 ? 9.344 -19.234 -19.203 1 88.94 25 ILE B O 1
ATOM 1454 N N . GLY B 1 26 ? 10.453 -20.859 -18.188 1 87.81 26 GLY B N 1
ATOM 1455 C CA . GLY B 1 26 ? 11.742 -20.406 -18.672 1 87.81 26 GLY B CA 1
ATOM 1456 C C . GLY B 1 26 ? 12.453 -19.484 -17.703 1 87.81 26 GLY B C 1
ATOM 1457 O O . GLY B 1 26 ? 13.609 -19.109 -17.922 1 87.81 26 GLY B O 1
ATOM 1458 N N . HIS B 1 27 ? 11.805 -19.109 -16.672 1 87.75 27 HIS B N 1
ATOM 1459 C CA . HIS B 1 27 ? 12.406 -18.281 -15.648 1 87.75 27 HIS B CA 1
ATOM 1460 C C . HIS B 1 27 ? 12.68 -19.062 -14.375 1 87.75 27 HIS B C 1
ATOM 1462 O O . HIS B 1 27 ? 12.148 -20.172 -14.195 1 87.75 27 HIS B O 1
ATOM 1468 N N . LYS B 1 28 ? 13.516 -18.531 -13.531 1 88.44 28 LYS B N 1
ATOM 1469 C CA . LYS B 1 28 ? 13.914 -19.25 -12.32 1 88.44 28 LYS B CA 1
ATOM 1470 C C . LYS B 1 28 ? 13.047 -18.844 -11.133 1 88.44 28 LYS B C 1
ATOM 1472 O O . LYS B 1 28 ? 12.93 -19.594 -10.164 1 88.44 28 LYS B O 1
ATOM 1477 N N . ASN B 1 29 ? 12.547 -17.688 -11.203 1 92.25 29 ASN B N 1
ATOM 1478 C CA . ASN B 1 29 ? 11.836 -17.203 -10.023 1 92.25 29 ASN B CA 1
ATOM 1479 C C . ASN B 1 29 ? 10.352 -17.547 -10.086 1 92.25 29 ASN B C 1
ATOM 1481 O O . ASN B 1 29 ? 9.82 -17.844 -11.156 1 92.25 29 ASN B O 1
ATOM 1485 N N . THR B 1 30 ? 9.734 -17.594 -8.914 1 96.94 30 THR B N 1
ATOM 1486 C CA . THR B 1 30 ? 8.297 -17.719 -8.766 1 96.94 30 THR B CA 1
ATOM 1487 C C . THR B 1 30 ? 7.695 -16.453 -8.164 1 96.94 30 THR B C 1
ATOM 1489 O O . THR B 1 30 ? 8.43 -15.578 -7.688 1 96.94 30 THR B O 1
ATOM 1492 N N . PHE B 1 31 ? 6.406 -16.344 -8.258 1 97.31 31 PHE B N 1
ATOM 1493 C CA . PHE B 1 31 ? 5.688 -15.211 -7.691 1 97.31 31 PHE B CA 1
ATOM 1494 C C . PHE B 1 31 ? 4.297 -15.625 -7.227 1 97.31 31 PHE B C 1
ATOM 1496 O O . PHE B 1 31 ? 3.859 -16.75 -7.484 1 97.31 31 PHE B O 1
ATOM 1503 N N . LEU B 1 32 ? 3.715 -14.797 -6.484 1 98.38 32 LEU B N 1
ATOM 1504 C CA . LEU B 1 32 ? 2.359 -15.055 -6.008 1 98.38 32 LEU B CA 1
ATOM 1505 C C . LEU B 1 32 ? 1.332 -14.734 -7.09 1 98.38 32 LEU B C 1
ATOM 1507 O O . LEU B 1 32 ? 1.542 -13.836 -7.906 1 98.38 32 LEU B O 1
ATOM 1511 N N . PRO B 1 33 ? 0.188 -15.523 -7.105 1 98.12 33 PRO B N 1
ATOM 1512 C CA . PRO B 1 33 ? -0.901 -15.141 -8.008 1 98.12 33 PRO B CA 1
ATOM 1513 C C . PRO B 1 33 ? -1.33 -13.688 -7.832 1 98.12 33 PRO B C 1
ATOM 1515 O O . PRO B 1 33 ? -1.258 -13.148 -6.727 1 98.12 33 PRO B O 1
ATOM 1518 N N . GLY B 1 34 ? -1.905 -13.102 -8.812 1 98.06 34 GLY B N 1
ATOM 1519 C CA . GLY B 1 34 ? -2.258 -11.695 -8.844 1 98.06 34 GLY B CA 1
ATOM 1520 C C . GLY B 1 34 ? -1.61 -10.945 -10 1 98.06 34 GLY B C 1
ATOM 1521 O O . GLY B 1 34 ? -1.245 -11.547 -11.008 1 98.06 34 GLY B O 1
ATOM 1522 N N . GLY B 1 35 ? -1.565 -9.609 -9.883 1 97.62 35 GLY B N 1
ATOM 1523 C CA . GLY B 1 35 ? -0.986 -8.836 -10.961 1 97.62 35 GLY B CA 1
ATOM 1524 C C . GLY B 1 35 ? -1.225 -7.344 -10.82 1 97.62 35 GLY B C 1
ATOM 1525 O O . GLY B 1 35 ? -1.395 -6.84 -9.703 1 97.62 35 GLY B O 1
ATOM 1526 N N . HIS B 1 36 ? -1.087 -6.676 -11.898 1 97.69 36 HIS B N 1
ATOM 1527 C CA . HIS B 1 36 ? -1.177 -5.219 -11.914 1 97.69 36 HIS B CA 1
ATOM 1528 C C . HIS B 1 36 ? -2.592 -4.754 -11.594 1 97.69 36 HIS B C 1
ATOM 1530 O O . HIS B 1 36 ? -3.566 -5.348 -12.055 1 97.69 36 HIS B O 1
ATOM 1536 N N . ILE B 1 37 ? -2.639 -3.752 -10.781 1 97.56 37 ILE B N 1
ATOM 1537 C CA . ILE B 1 37 ? -3.895 -3.068 -10.492 1 97.56 37 ILE B CA 1
ATOM 1538 C C . ILE B 1 37 ? -4.137 -1.97 -11.523 1 97.56 37 ILE B C 1
ATOM 1540 O O . ILE B 1 37 ? -3.283 -1.105 -11.727 1 97.56 37 ILE B O 1
ATOM 1544 N N . GLU B 1 38 ? -5.293 -1.991 -12.164 1 96.19 38 GLU B N 1
ATOM 1545 C CA . GLU B 1 38 ? -5.629 -0.975 -13.156 1 96.19 38 GLU B CA 1
ATOM 1546 C C . GLU B 1 38 ? -6.051 0.331 -12.484 1 96.19 38 GLU B C 1
ATOM 1548 O O . GLU B 1 38 ? -6.367 0.35 -11.297 1 96.19 38 GLU B O 1
ATOM 1553 N N . PHE B 1 39 ? -6.008 1.394 -13.273 1 94.56 39 PHE B N 1
ATOM 1554 C CA . PHE B 1 39 ? -6.355 2.723 -12.781 1 94.56 39 PHE B CA 1
ATOM 1555 C C . PHE B 1 39 ? -7.77 2.738 -12.211 1 94.56 39 PHE B C 1
ATOM 1557 O O . PHE B 1 39 ? -8.719 2.352 -12.891 1 94.56 39 PHE B O 1
ATOM 1564 N N . CYS B 1 40 ? -7.965 3.068 -10.883 1 91.94 40 CYS B N 1
ATOM 1565 C CA . CYS B 1 40 ? -9.219 3.215 -10.156 1 91.94 40 CYS B CA 1
ATOM 1566 C C . CYS B 1 40 ? -9.867 1.857 -9.906 1 91.94 40 CYS B C 1
ATOM 1568 O O . CYS B 1 40 ? -11.086 1.766 -9.75 1 91.94 40 CYS B O 1
ATOM 1570 N N . GLU B 1 41 ? -9.109 0.871 -9.977 1 96.06 41 GLU B N 1
ATOM 1571 C CA . GLU B 1 41 ? -9.477 -0.473 -9.547 1 96.06 41 GLU B CA 1
ATOM 1572 C C . GLU B 1 41 ? -8.977 -0.758 -8.133 1 96.06 41 GLU B C 1
ATOM 1574 O O . GLU B 1 41 ? -7.832 -0.438 -7.801 1 96.06 41 GLU B O 1
ATOM 1579 N N . SER B 1 42 ? -9.875 -1.226 -7.328 1 97.69 42 SER B N 1
ATOM 1580 C CA . SER B 1 42 ? -9.391 -1.595 -6 1 97.69 42 SER B CA 1
ATOM 1581 C C . SER B 1 42 ? -8.516 -2.842 -6.062 1 97.69 42 SER B C 1
ATOM 1583 O O . SER B 1 42 ? -8.648 -3.658 -6.977 1 97.69 42 SER B O 1
ATOM 1585 N N . ALA B 1 43 ? -7.648 -2.994 -5.105 1 98.25 43 ALA B N 1
ATOM 1586 C CA . ALA B 1 43 ? -6.734 -4.133 -5.082 1 98.25 43 ALA B CA 1
ATOM 1587 C C . ALA B 1 43 ? -7.5 -5.449 -5.02 1 98.25 43 ALA B C 1
ATOM 1589 O O . ALA B 1 43 ? -7.215 -6.379 -5.781 1 98.25 43 ALA B O 1
ATOM 1590 N N . PRO B 1 44 ? -8.523 -5.578 -4.168 1 98.38 44 PRO B N 1
ATOM 1591 C CA . PRO B 1 44 ? -9.297 -6.82 -4.156 1 98.38 44 PRO B CA 1
ATOM 1592 C C . PRO B 1 44 ? -9.961 -7.117 -5.5 1 98.38 44 PRO B C 1
ATOM 1594 O O . PRO B 1 44 ? -9.977 -8.273 -5.941 1 98.38 44 PRO B O 1
ATOM 1597 N N . GLU B 1 45 ? -10.484 -6.117 -6.133 1 98.06 45 GLU B N 1
ATOM 1598 C CA . GLU B 1 45 ? -11.094 -6.312 -7.445 1 98.06 45 GLU B CA 1
ATOM 1599 C C . GLU B 1 45 ? -10.055 -6.766 -8.469 1 98.06 45 GLU B C 1
ATOM 1601 O O . GLU B 1 45 ? -10.328 -7.641 -9.297 1 98.06 45 GLU B O 1
ATOM 1606 N N . ALA B 1 46 ? -8.938 -6.113 -8.445 1 98.19 46 ALA B N 1
ATOM 1607 C CA . ALA B 1 46 ? -7.852 -6.523 -9.328 1 98.19 46 ALA B CA 1
ATOM 1608 C C . ALA B 1 46 ? -7.484 -7.988 -9.109 1 98.19 46 ALA B C 1
ATOM 1610 O O . ALA B 1 46 ? -7.301 -8.742 -10.07 1 98.19 46 ALA B O 1
ATOM 1611 N N . LEU B 1 47 ? -7.414 -8.375 -7.855 1 98.25 47 LEU B N 1
ATOM 1612 C CA . LEU B 1 47 ? -7.047 -9.75 -7.527 1 98.25 47 LEU B CA 1
ATOM 1613 C C . LEU B 1 47 ? -8.078 -10.734 -8.062 1 98.25 47 LEU B C 1
ATOM 1615 O O . LEU B 1 47 ? -7.723 -11.758 -8.648 1 98.25 47 LEU B O 1
ATOM 1619 N N . LYS B 1 48 ? -9.312 -10.414 -7.84 1 98.31 48 LYS B N 1
ATOM 1620 C CA . LYS B 1 48 ? -10.375 -11.273 -8.344 1 98.31 48 LYS B CA 1
ATOM 1621 C C . LYS B 1 48 ? -10.297 -11.406 -9.867 1 98.31 48 LYS B C 1
ATOM 1623 O O . LYS B 1 48 ? -10.391 -12.516 -10.398 1 98.31 48 LYS B O 1
ATOM 1628 N N . ARG B 1 49 ? -10.117 -10.281 -10.531 1 98.19 49 ARG B N 1
ATOM 1629 C CA . ARG B 1 49 ? -9.992 -10.289 -11.992 1 98.19 49 ARG B CA 1
ATOM 1630 C C . ARG B 1 49 ? -8.781 -11.094 -12.438 1 98.19 49 ARG B C 1
ATOM 1632 O O . ARG B 1 49 ? -8.891 -11.961 -13.305 1 98.19 49 ARG B O 1
ATOM 1639 N N . GLU B 1 50 ? -7.637 -10.812 -11.844 1 98 50 GLU B N 1
ATOM 1640 C CA . GLU B 1 50 ? -6.391 -11.469 -12.219 1 98 50 GLU B CA 1
ATOM 1641 C C . GLU B 1 50 ? -6.461 -12.969 -11.969 1 98 50 GLU B C 1
ATOM 1643 O O . GLU B 1 50 ? -5.965 -13.766 -12.773 1 98 50 GLU B O 1
ATOM 1648 N N . ILE B 1 51 ? -7.02 -13.43 -10.898 1 97.5 51 ILE B N 1
ATOM 1649 C CA . ILE B 1 51 ? -7.125 -14.844 -10.586 1 97.5 51 ILE B CA 1
ATOM 1650 C C . ILE B 1 51 ? -8.055 -15.531 -11.578 1 97.5 51 ILE B C 1
ATOM 1652 O O . ILE B 1 51 ? -7.785 -16.641 -12.031 1 97.5 51 ILE B O 1
ATOM 1656 N N . GLU B 1 52 ? -9.148 -14.859 -11.875 1 97.69 52 GLU B N 1
ATOM 1657 C CA . GLU B 1 52 ? -10.023 -15.391 -12.914 1 97.69 52 GLU B CA 1
ATOM 1658 C C . GLU B 1 52 ? -9.289 -15.516 -14.242 1 97.69 52 GLU B C 1
ATOM 1660 O O . GLU B 1 52 ? -9.414 -16.531 -14.938 1 97.69 52 GLU B O 1
ATOM 1665 N N . GLU B 1 53 ? -8.586 -14.555 -14.617 1 97.44 53 GLU B N 1
ATOM 1666 C CA . GLU B 1 53 ? -7.824 -14.57 -15.867 1 97.44 53 GLU B CA 1
ATOM 1667 C C . GLU B 1 53 ? -6.754 -15.656 -15.844 1 97.44 53 GLU B C 1
ATOM 1669 O O . GLU B 1 53 ? -6.551 -16.344 -16.844 1 97.44 53 GLU B O 1
ATOM 1674 N N . GLU B 1 54 ? -6.082 -15.797 -14.758 1 97 54 GLU B N 1
ATOM 1675 C CA . GLU B 1 54 ? -4.934 -16.688 -14.641 1 97 54 GLU B CA 1
ATOM 1676 C C . GLU B 1 54 ? -5.375 -18.141 -14.438 1 97 54 GLU B C 1
ATOM 1678 O O . GLU B 1 54 ? -4.754 -19.062 -14.961 1 97 54 GLU B O 1
ATOM 1683 N N . LEU B 1 55 ? -6.473 -18.375 -13.664 1 96.38 55 LEU B N 1
ATOM 1684 C CA . LEU B 1 55 ? -6.824 -19.719 -13.203 1 96.38 55 LEU B CA 1
ATOM 1685 C C . LEU B 1 55 ? -8.234 -20.094 -13.664 1 96.38 55 LEU B C 1
ATOM 1687 O O . LEU B 1 55 ? -8.633 -21.266 -13.57 1 96.38 55 LEU B O 1
ATOM 1691 N N . GLY B 1 56 ? -8.961 -19.094 -14.094 1 96.75 56 GLY B N 1
ATOM 1692 C CA . GLY B 1 56 ? -10.336 -19.359 -14.492 1 96.75 56 GLY B CA 1
ATOM 1693 C C . GLY B 1 56 ? -11.258 -19.641 -13.32 1 96.75 56 GLY B C 1
ATOM 1694 O O . GLY B 1 56 ? -12.273 -20.312 -13.469 1 96.75 56 GLY B O 1
ATOM 1695 N N . LEU B 1 57 ? -10.867 -19.219 -12.156 1 96.75 57 LEU B N 1
ATOM 1696 C CA . LEU B 1 57 ? -11.602 -19.531 -10.93 1 96.75 57 LEU B CA 1
ATOM 1697 C C . LEU B 1 57 ? -12 -18.25 -10.195 1 96.75 57 LEU B C 1
ATOM 1699 O O . LEU B 1 57 ? -11.289 -17.25 -10.258 1 96.75 57 LEU B O 1
ATOM 1703 N N . SER B 1 58 ? -13.094 -18.328 -9.492 1 96.75 58 SER B N 1
ATOM 1704 C CA . SER B 1 58 ? -13.469 -17.25 -8.578 1 96.75 58 SER B CA 1
ATOM 1705 C C . SER B 1 58 ? -12.75 -17.391 -7.238 1 96.75 58 SER B C 1
ATOM 1707 O O . SER B 1 58 ? -12.297 -18.484 -6.883 1 96.75 58 SER B O 1
ATOM 1709 N N . CYS B 1 59 ? -12.641 -16.25 -6.59 1 97.69 59 CYS B N 1
ATOM 1710 C CA . CYS B 1 59 ? -11.977 -16.312 -5.293 1 97.69 59 CYS B CA 1
ATOM 1711 C C . CYS B 1 59 ? -12.641 -15.367 -4.297 1 97.69 59 CYS B C 1
ATOM 1713 O O . CYS B 1 59 ? -13.414 -14.492 -4.688 1 97.69 59 CYS B O 1
ATOM 1715 N N . TYR B 1 60 ? -12.398 -15.672 -3.041 1 97.88 60 TYR B N 1
ATOM 1716 C CA . TYR B 1 60 ? -12.805 -14.82 -1.926 1 97.88 60 TYR B CA 1
ATOM 1717 C C . TYR B 1 60 ? -11.602 -14.156 -1.273 1 97.88 60 TYR B C 1
ATOM 1719 O O . TYR B 1 60 ? -10.617 -14.828 -0.949 1 97.88 60 TYR B O 1
ATOM 1727 N N . ILE B 1 61 ? -11.672 -12.836 -1.114 1 98 61 ILE B N 1
ATOM 1728 C CA . ILE B 1 61 ? -10.609 -12.109 -0.433 1 98 61 ILE B CA 1
ATOM 1729 C C . ILE B 1 61 ? -10.836 -12.156 1.076 1 98 61 ILE B C 1
ATOM 1731 O O . ILE B 1 61 ? -11.789 -11.562 1.583 1 98 61 ILE B O 1
ATOM 1735 N N . ASP B 1 62 ? -9.953 -12.82 1.812 1 96.56 62 ASP B N 1
ATOM 1736 C CA . ASP B 1 62 ? -10.141 -13.07 3.238 1 96.56 62 ASP B CA 1
ATOM 1737 C C . ASP B 1 62 ? -9.305 -12.102 4.078 1 96.56 62 ASP B C 1
ATOM 1739 O O . ASP B 1 62 ? -8.734 -12.492 5.098 1 96.56 62 ASP B O 1
ATOM 1743 N N . GLY B 1 63 ? -9.016 -10.922 3.633 1 95.69 63 GLY B N 1
ATOM 1744 C CA . GLY B 1 63 ? -8.383 -9.891 4.453 1 95.69 63 GLY B CA 1
ATOM 1745 C C . GLY B 1 63 ? -7.07 -9.391 3.879 1 95.69 63 GLY B C 1
ATOM 1746 O O . GLY B 1 63 ? -6.418 -10.094 3.104 1 95.69 63 GLY B O 1
ATOM 1747 N N . TYR B 1 64 ? -6.742 -8.172 4.262 1 97.38 64 TYR B N 1
ATOM 1748 C CA . TYR B 1 64 ? -5.484 -7.52 3.918 1 97.38 64 TYR B CA 1
ATOM 1749 C C . TYR B 1 64 ? -4.363 -7.977 4.844 1 97.38 64 TYR B C 1
ATOM 1751 O O . TYR B 1 64 ? -4.566 -8.125 6.051 1 97.38 64 TYR B O 1
ATOM 1759 N N . LEU B 1 65 ? -3.152 -8.25 4.289 1 97.19 65 LEU B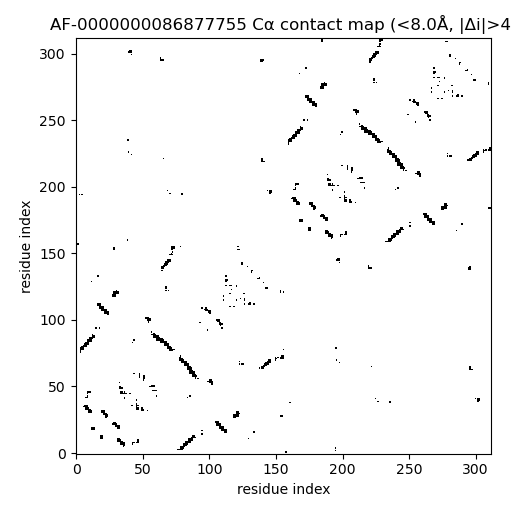 N 1
ATOM 1760 C CA . LEU B 1 65 ? -2.061 -8.781 5.102 1 97.19 65 LEU B CA 1
ATOM 1761 C C . LEU B 1 65 ? -0.942 -7.754 5.242 1 97.19 65 LEU B C 1
ATOM 1763 O O . LEU B 1 65 ? -0.161 -7.809 6.195 1 97.19 65 LEU B O 1
ATOM 1767 N N . GLY B 1 66 ? -0.808 -6.895 4.242 1 97.19 66 GLY B N 1
ATOM 1768 C CA . GLY B 1 66 ? 0.285 -5.938 4.305 1 97.19 66 GLY B CA 1
ATOM 1769 C C . GLY B 1 66 ? 0.799 -5.531 2.936 1 97.19 66 GLY B C 1
ATOM 1770 O O . GLY B 1 66 ? 0.101 -5.684 1.933 1 97.19 66 GLY B O 1
ATOM 1771 N N . LEU B 1 67 ? 1.995 -4.93 2.928 1 98.12 67 LEU B N 1
ATOM 1772 C CA . LEU B 1 67 ? 2.539 -4.336 1.71 1 98.12 67 LEU B CA 1
ATOM 1773 C C . LEU B 1 67 ? 4.043 -4.562 1.622 1 98.12 67 LEU B C 1
ATOM 1775 O O . LEU B 1 67 ? 4.754 -4.441 2.623 1 98.12 67 LEU B O 1
ATOM 1779 N N . VAL B 1 68 ? 4.535 -4.871 0.434 1 97.81 68 VAL B N 1
ATOM 1780 C CA . VAL B 1 68 ? 5.965 -4.984 0.167 1 97.81 68 VAL B CA 1
ATOM 1781 C C . VAL B 1 68 ? 6.375 -3.961 -0.889 1 97.81 68 VAL B C 1
ATOM 1783 O O . VAL B 1 68 ? 5.77 -3.889 -1.961 1 97.81 68 VAL B O 1
ATOM 1786 N N . GLU B 1 69 ? 7.312 -3.145 -0.609 1 97.62 69 GLU B N 1
ATOM 1787 C CA . GLU B 1 69 ? 8.008 -2.33 -1.599 1 97.62 69 GLU B CA 1
ATOM 1788 C C . GLU B 1 69 ? 9.273 -3.027 -2.096 1 97.62 69 GLU B C 1
ATOM 1790 O O . GLU B 1 69 ? 10.086 -3.5 -1.295 1 97.62 69 GLU B O 1
ATOM 1795 N N . HIS B 1 70 ? 9.383 -3.076 -3.377 1 96.56 70 HIS B N 1
ATOM 1796 C CA . HIS B 1 70 ? 10.484 -3.844 -3.939 1 96.56 70 HIS B CA 1
ATOM 1797 C C . HIS B 1 70 ? 11.062 -3.16 -5.18 1 96.56 70 HIS B C 1
ATOM 1799 O O . HIS B 1 70 ? 10.344 -2.455 -5.891 1 96.56 70 HIS B O 1
ATOM 1805 N N . LYS B 1 71 ? 12.367 -3.309 -5.398 1 94.5 71 LYS B N 1
ATOM 1806 C CA . LYS B 1 71 ? 13.016 -2.836 -6.621 1 94.5 71 LYS B CA 1
ATOM 1807 C C . LYS B 1 71 ? 13.828 -3.945 -7.281 1 94.5 71 LYS B C 1
ATOM 1809 O O . LYS B 1 71 ? 14.336 -4.836 -6.602 1 94.5 71 LYS B O 1
ATOM 1814 N N . TRP B 1 72 ? 13.891 -3.904 -8.508 1 92.19 72 TRP B N 1
ATOM 1815 C CA . TRP B 1 72 ? 14.695 -4.824 -9.305 1 92.19 72 TRP B CA 1
ATOM 1816 C C . TRP B 1 72 ? 15.148 -4.16 -10.602 1 92.19 72 TRP B C 1
ATOM 1818 O O . TRP B 1 72 ? 14.688 -3.066 -10.945 1 92.19 72 TRP B O 1
ATOM 1828 N N . GLU B 1 73 ? 16.156 -4.805 -11.188 1 90.94 73 GLU B N 1
ATOM 1829 C CA . GLU B 1 73 ? 16.719 -4.246 -12.406 1 90.94 73 GLU B CA 1
ATOM 1830 C C . GLU B 1 73 ? 16.609 -5.238 -13.57 1 90.94 73 GLU B C 1
ATOM 1832 O O . GLU B 1 73 ? 16.828 -6.438 -13.391 1 90.94 73 GLU B O 1
ATOM 1837 N N . LYS B 1 74 ? 16.109 -4.711 -14.648 1 86.69 74 LYS B N 1
ATOM 1838 C CA . LYS B 1 74 ? 16.078 -5.453 -15.906 1 86.69 74 LYS B CA 1
ATOM 1839 C C . LYS B 1 74 ? 16.594 -4.602 -17.062 1 86.69 74 LYS B C 1
ATOM 1841 O O . LYS B 1 74 ? 16.156 -3.463 -17.25 1 86.69 74 LYS B O 1
ATOM 1846 N N . ASN B 1 75 ? 17.625 -5.137 -17.844 1 88.31 75 ASN B N 1
ATOM 1847 C CA . ASN B 1 75 ? 18.188 -4.434 -18.984 1 88.31 75 ASN B CA 1
ATOM 1848 C C . ASN B 1 75 ? 18.672 -3.039 -18.594 1 88.31 75 ASN B C 1
ATOM 1850 O O . ASN B 1 75 ? 18.375 -2.059 -19.281 1 88.31 75 ASN B O 1
ATOM 1854 N N . LYS B 1 76 ? 19.156 -2.863 -17.406 1 87.62 76 LYS B N 1
ATOM 1855 C CA . LYS B 1 76 ? 19.766 -1.641 -16.906 1 87.62 76 LYS B CA 1
ATOM 1856 C C . LYS B 1 76 ? 18.719 -0.597 -16.562 1 87.62 76 LYS B C 1
ATOM 1858 O O . LYS B 1 76 ? 19.016 0.597 -16.484 1 87.62 76 LYS B O 1
ATOM 1863 N N . GLU B 1 77 ? 17.594 -1.101 -16.516 1 90.75 77 GLU B N 1
ATOM 1864 C CA . GLU B 1 77 ? 16.5 -0.218 -16.094 1 90.75 77 GLU B CA 1
ATOM 1865 C C . GLU B 1 77 ? 15.984 -0.6 -14.711 1 90.75 77 GLU B C 1
ATOM 1867 O O . GLU B 1 77 ? 15.734 -1.775 -14.438 1 90.75 77 GLU B O 1
ATOM 1872 N N . LEU B 1 78 ? 15.859 0.409 -13.922 1 91.94 78 LEU B N 1
ATOM 1873 C CA . LEU B 1 78 ? 15.367 0.196 -12.562 1 91.94 78 LEU B CA 1
ATOM 1874 C C . LEU B 1 78 ? 13.844 0.14 -12.539 1 91.94 78 LEU B C 1
ATOM 1876 O O . LEU B 1 78 ? 13.18 0.969 -13.164 1 91.94 78 LEU B O 1
ATOM 1880 N N . HIS B 1 79 ? 13.406 -0.881 -11.914 1 94.44 79 HIS B N 1
ATOM 1881 C CA . HIS B 1 79 ? 11.969 -1.046 -11.711 1 94.44 79 HIS B CA 1
ATOM 1882 C C . HIS B 1 79 ? 11.609 -0.997 -10.234 1 94.44 79 HIS B C 1
ATOM 1884 O O . HIS B 1 79 ? 12.352 -1.521 -9.391 1 94.44 79 HIS B O 1
ATOM 1890 N N . CYS B 1 80 ? 10.5 -0.352 -9.922 1 94.5 80 CYS B N 1
ATOM 1891 C CA . CYS B 1 80 ? 9.969 -0.282 -8.562 1 94.5 80 CYS B CA 1
ATOM 1892 C C . CYS B 1 80 ? 8.539 -0.808 -8.508 1 94.5 80 CYS B C 1
ATOM 1894 O O . CYS B 1 80 ? 7.734 -0.519 -9.398 1 94.5 80 CYS B O 1
ATOM 1896 N N . GLU B 1 81 ? 8.32 -1.609 -7.52 1 95.88 81 GLU B N 1
ATOM 1897 C CA . GLU B 1 81 ? 6.977 -2.16 -7.383 1 95.88 81 GLU B CA 1
ATOM 1898 C C . GLU B 1 81 ? 6.457 -1.987 -5.957 1 95.88 81 GLU B C 1
ATOM 1900 O O . GLU B 1 81 ? 7.223 -2.057 -4.996 1 95.88 81 GLU B O 1
ATOM 1905 N N . ILE B 1 82 ? 5.219 -1.762 -5.852 1 97.12 82 ILE B N 1
ATOM 1906 C CA . ILE B 1 82 ? 4.473 -1.86 -4.602 1 97.12 82 ILE B CA 1
ATOM 1907 C C . ILE B 1 82 ? 3.477 -3.016 -4.684 1 97.12 82 ILE B C 1
ATOM 1909 O O . ILE B 1 82 ? 2.68 -3.092 -5.621 1 97.12 82 ILE B O 1
ATOM 1913 N N . ASN B 1 83 ? 3.578 -3.939 -3.727 1 98.19 83 ASN B N 1
ATOM 1914 C CA . ASN B 1 83 ? 2.764 -5.152 -3.709 1 98.19 83 ASN B CA 1
ATOM 1915 C C . ASN B 1 83 ? 1.821 -5.176 -2.508 1 98.19 83 ASN B C 1
ATOM 1917 O O . ASN B 1 83 ? 2.266 -5.309 -1.367 1 98.19 83 ASN B O 1
ATOM 1921 N N . GLN B 1 84 ? 0.546 -5.012 -2.75 1 98.62 84 GLN B N 1
ATOM 1922 C CA . GLN B 1 84 ? -0.436 -5.25 -1.695 1 98.62 84 GLN B CA 1
ATOM 1923 C C . GLN B 1 84 ? -0.75 -6.734 -1.56 1 98.62 84 GLN B C 1
ATOM 1925 O O . GLN B 1 84 ? -1.127 -7.387 -2.535 1 98.62 84 GLN B O 1
ATOM 1930 N N . ALA B 1 85 ? -0.603 -7.254 -0.389 1 98.5 85 ALA B N 1
ATOM 1931 C CA . ALA B 1 85 ? -0.786 -8.688 -0.155 1 98.5 85 ALA B CA 1
ATOM 1932 C C . ALA B 1 85 ? -2.102 -8.961 0.567 1 98.5 85 ALA B C 1
ATOM 1934 O O . ALA B 1 85 ? -2.422 -8.305 1.559 1 98.5 85 ALA B O 1
ATOM 1935 N N . PHE B 1 86 ? -2.838 -9.93 0.093 1 98.56 86 PHE B N 1
ATOM 1936 C CA . PHE B 1 86 ? -4.109 -10.328 0.679 1 98.56 86 PHE B CA 1
ATOM 1937 C C . PHE B 1 86 ? -4.16 -11.844 0.888 1 98.56 86 PHE B C 1
ATOM 1939 O O . PHE B 1 86 ? -3.613 -12.602 0.087 1 98.56 86 PHE B O 1
ATOM 1946 N N . LYS B 1 87 ? -4.777 -12.25 1.911 1 97.88 87 LYS B N 1
ATOM 1947 C CA . LYS B 1 87 ? -5.176 -13.648 2.037 1 97.88 87 LYS B CA 1
ATOM 1948 C C . LYS B 1 87 ? -6.363 -13.961 1.132 1 97.88 87 LYS B C 1
ATOM 1950 O O . LYS B 1 87 ? -7.359 -13.234 1.124 1 97.88 87 LYS B O 1
ATOM 1955 N N . VAL B 1 88 ? -6.223 -15.008 0.386 1 98.38 88 VAL B N 1
ATOM 1956 C CA . VAL B 1 88 ? -7.242 -15.352 -0.604 1 98.38 88 VAL B CA 1
ATOM 1957 C C . VAL B 1 88 ? -7.664 -16.812 -0.43 1 98.38 88 VAL B C 1
ATOM 1959 O O . VAL B 1 88 ? -6.828 -17.672 -0.192 1 98.38 88 VAL B O 1
ATOM 1962 N N . ILE B 1 89 ? -8.938 -17.047 -0.595 1 97.44 89 ILE B N 1
ATOM 1963 C CA . ILE B 1 89 ? -9.492 -18.391 -0.573 1 97.44 89 ILE B CA 1
ATOM 1964 C C . ILE B 1 89 ? -10.109 -18.719 -1.932 1 97.44 89 ILE B C 1
ATOM 1966 O O . ILE B 1 89 ? -10.906 -17.953 -2.463 1 97.44 89 ILE B O 1
ATOM 1970 N N . VAL B 1 90 ? -9.633 -19.75 -2.498 1 96.38 90 VAL B N 1
ATOM 1971 C CA . VAL B 1 90 ? -10.203 -20.312 -3.723 1 96.38 90 VAL B CA 1
ATOM 1972 C C . VAL B 1 90 ? -10.758 -21.703 -3.449 1 96.38 90 VAL B C 1
ATOM 1974 O O . VAL B 1 90 ? -10.008 -22.688 -3.396 1 96.38 90 VAL B O 1
ATOM 1977 N N . ALA B 1 91 ? -12 -21.812 -3.441 1 93.19 91 ALA B N 1
ATOM 1978 C CA . ALA B 1 91 ? -12.672 -23 -2.938 1 93.19 91 ALA B CA 1
ATOM 1979 C C . ALA B 1 91 ? -12.445 -24.203 -3.861 1 93.19 91 ALA B C 1
ATOM 1981 O O . ALA B 1 91 ? -12.359 -25.344 -3.402 1 93.19 91 ALA B O 1
ATOM 1982 N N . GLU B 1 92 ? -12.305 -23.953 -5.09 1 93.06 92 GLU B N 1
ATOM 1983 C CA . GLU B 1 92 ? -12.25 -25.016 -6.082 1 93.06 92 GLU B CA 1
ATOM 1984 C C . GLU B 1 92 ? -10.852 -25.625 -6.168 1 93.06 92 GLU B C 1
ATOM 1986 O O . GLU B 1 92 ? -10.664 -26.672 -6.793 1 93.06 92 GLU B O 1
ATOM 1991 N N . LEU B 1 93 ? -9.945 -25.016 -5.492 1 92.69 93 LEU B N 1
ATOM 1992 C CA . LEU B 1 93 ? -8.586 -25.516 -5.602 1 92.69 93 LEU B CA 1
ATOM 1993 C C . LEU B 1 93 ? -8.375 -26.719 -4.688 1 92.69 93 LEU B C 1
ATOM 1995 O O . LEU B 1 93 ? -8.836 -26.719 -3.545 1 92.69 93 LEU B O 1
ATOM 1999 N N . ASP B 1 94 ? -7.703 -27.688 -5.293 1 86.75 94 ASP B N 1
ATOM 2000 C CA . ASP B 1 94 ? -7.285 -28.891 -4.586 1 86.75 94 ASP B CA 1
ATOM 2001 C C . ASP B 1 94 ? -5.773 -28.906 -4.363 1 86.75 94 ASP B C 1
ATOM 2003 O O . ASP B 1 94 ? -5 -28.906 -5.32 1 86.75 94 ASP B O 1
ATOM 2007 N N . VAL B 1 95 ? -5.371 -29.031 -3.109 1 86.69 95 VAL B N 1
ATOM 2008 C CA . VAL B 1 95 ? -3.957 -28.922 -2.768 1 86.69 95 VAL B CA 1
ATOM 2009 C C . VAL B 1 95 ? -3.201 -30.125 -3.334 1 86.69 95 VAL B C 1
ATOM 2011 O O . VAL B 1 95 ? -1.977 -30.094 -3.473 1 86.69 95 VAL B O 1
ATOM 2014 N N . LEU B 1 96 ? -3.898 -31.109 -3.689 1 84 96 LEU B N 1
ATOM 2015 C CA . LEU B 1 96 ? -3.285 -32.312 -4.199 1 84 96 LEU B CA 1
ATOM 2016 C C . LEU B 1 96 ? -3.045 -32.219 -5.699 1 84 96 LEU B C 1
ATOM 2018 O O . LEU B 1 96 ? -2.348 -33.062 -6.277 1 84 96 LEU B O 1
ATOM 2022 N N . LYS B 1 97 ? -3.596 -31.219 -6.277 1 88.31 97 LYS B N 1
ATOM 2023 C CA . LYS B 1 97 ? -3.453 -31.047 -7.719 1 88.31 97 LYS B CA 1
ATOM 2024 C C . LYS B 1 97 ? -3.045 -29.609 -8.062 1 88.31 97 LYS B C 1
ATOM 2026 O O . LYS B 1 97 ? -3.629 -28.656 -7.551 1 88.31 97 LYS B O 1
ATOM 2031 N N . SER B 1 98 ? -2.025 -29.594 -8.875 1 88 98 SER B N 1
ATOM 2032 C CA . SER B 1 98 ? -1.7 -28.281 -9.406 1 88 98 SER B CA 1
ATOM 2033 C C . SER B 1 98 ? -2.787 -27.781 -10.352 1 88 98 SER B C 1
ATOM 2035 O O . SER B 1 98 ? -3.23 -28.5 -11.234 1 88 98 SER B O 1
ATOM 2037 N N . PRO B 1 99 ? -3.18 -26.594 -10.07 1 92 99 PRO B N 1
ATOM 2038 C CA . PRO B 1 99 ? -4.223 -26.078 -10.961 1 92 99 PRO B CA 1
ATOM 2039 C C . PRO B 1 99 ? -3.717 -25.812 -12.375 1 92 99 PRO B C 1
ATOM 2041 O O . PRO B 1 99 ? -2.529 -25.547 -12.57 1 92 99 PRO B O 1
ATOM 2044 N N . VAL B 1 100 ? -4.605 -25.953 -13.305 1 91.31 100 VAL B N 1
ATOM 2045 C CA . VAL B 1 100 ? -4.285 -25.688 -14.703 1 91.31 100 VAL B CA 1
ATOM 2046 C C . VAL B 1 100 ? -4.305 -24.188 -14.969 1 91.31 100 VAL B C 1
ATOM 2048 O O . VAL B 1 100 ? -5.277 -23.5 -14.633 1 91.31 100 VAL B O 1
ATOM 2051 N N . SER B 1 101 ? -3.293 -23.719 -15.516 1 94.44 101 SER B N 1
ATOM 2052 C CA . SER B 1 101 ? -3.174 -22.297 -15.836 1 94.44 101 SER B CA 1
ATOM 2053 C C . SER B 1 101 ? -4.012 -21.922 -17.062 1 94.44 101 SER B C 1
ATOM 2055 O O . SER B 1 101 ? -4.062 -22.688 -18.031 1 94.44 101 SER B O 1
ATOM 2057 N N . CYS B 1 102 ? -4.598 -20.797 -17 1 95.31 102 CYS B N 1
ATOM 2058 C CA . CYS B 1 102 ? -5.297 -20.25 -18.156 1 95.31 102 CYS B CA 1
ATOM 2059 C C . CYS B 1 102 ? -4.359 -19.391 -19 1 95.31 102 CYS B C 1
ATOM 2061 O O . CYS B 1 102 ? -4.773 -18.828 -20.016 1 95.31 102 CYS B O 1
ATOM 2063 N N . GLU B 1 103 ? -3.148 -19.234 -18.562 1 92.69 103 GLU B N 1
ATOM 2064 C CA . GLU B 1 103 ? -2.104 -18.5 -19.281 1 92.69 103 GLU B CA 1
ATOM 2065 C C . GLU B 1 103 ? -1.003 -19.453 -19.75 1 92.69 103 GLU B C 1
ATOM 2067 O O . GLU B 1 103 ? -0.404 -20.172 -18.953 1 92.69 103 GLU B O 1
ATOM 2072 N N . ALA B 1 104 ? -0.647 -19.438 -21 1 90.44 104 ALA B N 1
ATOM 2073 C CA . ALA B 1 104 ? 0.25 -20.406 -21.625 1 90.44 104 ALA B CA 1
ATOM 2074 C C . ALA B 1 104 ? 1.67 -20.266 -21.078 1 90.44 104 ALA B C 1
ATOM 2076 O O . ALA B 1 104 ? 2.426 -21.234 -21.047 1 90.44 104 ALA B O 1
ATOM 2077 N N . HIS B 1 105 ? 2.018 -19.141 -20.625 1 92.25 105 HIS B N 1
ATOM 2078 C CA . HIS B 1 105 ? 3.414 -18.906 -20.281 1 92.25 105 HIS B CA 1
ATOM 2079 C C . HIS B 1 105 ? 3.625 -19 -18.766 1 92.25 105 HIS B C 1
ATOM 2081 O O . HIS B 1 105 ? 4.723 -18.734 -18.266 1 92.25 105 HIS B O 1
ATOM 2087 N N . ILE B 1 106 ? 2.629 -19.406 -18.078 1 94.88 106 ILE B N 1
ATOM 2088 C CA . ILE B 1 106 ? 2.709 -19.484 -16.625 1 94.88 106 ILE B CA 1
ATOM 2089 C C . ILE B 1 106 ? 2.189 -20.828 -16.141 1 94.88 106 ILE B C 1
ATOM 2091 O O . ILE B 1 106 ? 1.209 -21.359 -16.688 1 94.88 106 ILE B O 1
ATOM 2095 N N . GLU B 1 107 ? 2.822 -21.422 -15.203 1 95.81 107 GLU B N 1
ATOM 2096 C CA . GLU B 1 107 ? 2.326 -22.609 -14.508 1 95.81 107 GLU B CA 1
ATOM 2097 C C . GLU B 1 107 ? 2.16 -22.344 -13.016 1 95.81 107 GLU B C 1
ATOM 2099 O O . GLU B 1 107 ? 2.859 -21.516 -12.445 1 95.81 107 GLU B O 1
ATOM 2104 N N . PHE B 1 108 ? 1.241 -23.094 -12.43 1 97.12 108 PHE B N 1
ATOM 2105 C CA . PHE B 1 108 ? 0.98 -22.953 -11 1 97.12 108 PHE B CA 1
ATOM 2106 C C . PHE B 1 108 ? 1.252 -24.266 -10.273 1 97.12 108 PHE B C 1
ATOM 2108 O O . PHE B 1 108 ? 0.955 -25.344 -10.797 1 97.12 108 PHE B O 1
ATOM 2115 N N . PHE B 1 109 ? 1.788 -24.156 -9.07 1 96.69 109 PHE B N 1
ATOM 2116 C CA . PHE B 1 109 ? 2.008 -25.359 -8.258 1 96.69 109 PHE B CA 1
ATOM 2117 C C . PHE B 1 109 ? 2.021 -25.016 -6.773 1 96.69 109 PHE B C 1
ATOM 2119 O O . PHE B 1 109 ? 2.234 -23.859 -6.402 1 96.69 109 PHE B O 1
ATOM 2126 N N . TRP B 1 110 ? 1.741 -26 -5.992 1 97.56 110 TRP B N 1
ATOM 2127 C CA . TRP B 1 110 ? 1.776 -25.859 -4.539 1 97.56 110 TRP B CA 1
ATOM 2128 C C . TRP B 1 110 ? 3.186 -26.094 -4.004 1 97.56 110 TRP B C 1
ATOM 2130 O O . TRP B 1 110 ? 3.811 -27.109 -4.309 1 97.56 110 TRP B O 1
ATOM 2140 N N . ALA B 1 111 ? 3.689 -25.141 -3.244 1 97.44 111 ALA B N 1
ATOM 2141 C CA . ALA B 1 111 ? 5 -25.266 -2.611 1 97.44 111 ALA B CA 1
ATOM 2142 C C . ALA B 1 111 ? 4.875 -25.266 -1.09 1 97.44 111 ALA B C 1
ATOM 2144 O O . ALA B 1 111 ? 4.078 -24.516 -0.528 1 97.44 111 ALA B O 1
ATOM 2145 N N . SER B 1 112 ? 5.676 -26.094 -0.421 1 97.69 112 SER B N 1
ATOM 2146 C CA . SER B 1 112 ? 5.75 -26.016 1.034 1 97.69 112 SER B CA 1
ATOM 2147 C C . SER B 1 112 ? 6.215 -24.641 1.494 1 97.69 112 SER B C 1
ATOM 2149 O O . SER B 1 112 ? 7.113 -24.047 0.891 1 97.69 112 SER B O 1
ATOM 2151 N N . VAL B 1 113 ? 5.672 -24.172 2.584 1 97.38 113 VAL B N 1
ATOM 2152 C CA . VAL B 1 113 ? 6.023 -22.859 3.121 1 97.38 113 VAL B CA 1
ATOM 2153 C C . VAL B 1 113 ? 7.484 -22.844 3.555 1 97.38 113 VAL B C 1
ATOM 2155 O O . VAL B 1 113 ? 8.109 -21.797 3.639 1 97.38 113 VAL B O 1
ATOM 2158 N N . ASN B 1 114 ? 8.016 -23.969 3.775 1 97.06 114 ASN B N 1
ATOM 2159 C CA . ASN B 1 114 ? 9.406 -24.078 4.215 1 97.06 114 ASN B CA 1
ATOM 2160 C C . ASN B 1 114 ? 10.367 -24.078 3.031 1 97.06 114 ASN B C 1
ATOM 2162 O O . ASN B 1 114 ? 11.586 -24.031 3.217 1 97.06 114 ASN B O 1
ATOM 2166 N N . ASP B 1 115 ? 9.875 -24.094 1.82 1 97.5 115 ASP B N 1
ATOM 2167 C CA . ASP B 1 115 ? 10.719 -24.234 0.641 1 97.5 115 ASP B CA 1
ATOM 2168 C C . ASP B 1 115 ? 10.641 -23 -0.251 1 97.5 115 ASP B C 1
ATOM 2170 O O . ASP B 1 115 ? 11 -23.047 -1.429 1 97.5 115 ASP B O 1
ATOM 2174 N N . LEU B 1 116 ? 10.188 -21.953 0.191 1 97.56 116 LEU B N 1
ATOM 2175 C CA . LEU B 1 116 ? 9.922 -20.766 -0.625 1 97.56 116 LEU B CA 1
ATOM 2176 C C . LEU B 1 116 ? 11.219 -20.188 -1.182 1 97.56 116 LEU B C 1
ATOM 2178 O O . LEU B 1 116 ? 11.242 -19.688 -2.303 1 97.56 116 LEU B O 1
ATOM 2182 N N . ALA B 1 117 ? 12.258 -20.188 -0.379 1 95.75 117 ALA B 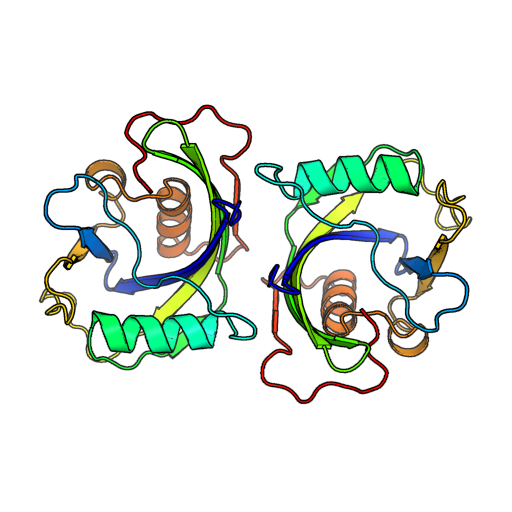N 1
ATOM 2183 C CA . ALA B 1 117 ? 13.555 -19.719 -0.847 1 95.75 117 ALA B CA 1
ATOM 2184 C C . ALA B 1 117 ? 14.086 -20.609 -1.973 1 95.75 117 ALA B C 1
ATOM 2186 O O . ALA B 1 117 ? 14.656 -20.109 -2.945 1 95.75 117 ALA B O 1
ATOM 2187 N N . LYS B 1 118 ? 13.898 -21.906 -1.849 1 95.75 118 LYS B N 1
ATOM 2188 C CA . LYS B 1 118 ? 14.312 -22.859 -2.865 1 95.75 118 LYS B CA 1
ATOM 2189 C C . LYS B 1 118 ? 13.633 -22.578 -4.199 1 95.75 118 LYS B C 1
ATOM 2191 O O . LYS B 1 118 ? 14.234 -22.766 -5.262 1 95.75 118 LYS B O 1
ATOM 2196 N N . HIS B 1 119 ? 12.43 -22.094 -4.16 1 96.06 119 HIS B N 1
ATOM 2197 C CA . HIS B 1 119 ? 11.656 -21.812 -5.367 1 96.06 119 HIS B CA 1
ATOM 2198 C C . HIS B 1 119 ? 11.859 -20.375 -5.832 1 96.06 119 HIS B C 1
ATOM 2200 O O . HIS B 1 119 ? 11.164 -19.906 -6.734 1 96.06 119 HIS B O 1
ATOM 2206 N N . ASN B 1 120 ? 12.742 -19.641 -5.133 1 95.38 120 ASN B N 1
ATOM 2207 C CA . ASN B 1 120 ? 13.102 -18.266 -5.48 1 95.38 120 ASN B CA 1
ATOM 2208 C C . ASN B 1 120 ? 11.875 -17.359 -5.582 1 95.38 120 ASN B C 1
ATOM 2210 O O . ASN B 1 120 ? 11.695 -16.656 -6.57 1 95.38 120 ASN B O 1
ATOM 2214 N N . LEU B 1 121 ? 11.031 -17.469 -4.594 1 97.12 121 LEU B N 1
ATOM 2215 C CA . LEU B 1 121 ? 9.852 -16.609 -4.551 1 97.12 121 LEU B CA 1
ATOM 2216 C C . LEU B 1 121 ? 10.258 -15.141 -4.492 1 97.12 121 LEU B C 1
ATOM 2218 O O . LEU B 1 121 ? 11.047 -14.742 -3.635 1 97.12 121 LEU B O 1
ATOM 2222 N N . GLN B 1 122 ? 9.742 -14.391 -5.441 1 95.56 122 GLN B N 1
ATOM 2223 C CA . GLN B 1 122 ? 9.938 -12.945 -5.477 1 95.56 122 GLN B CA 1
ATOM 2224 C C . GLN B 1 122 ? 8.602 -12.211 -5.449 1 95.56 122 GLN B C 1
ATOM 2226 O O . GLN B 1 122 ? 7.605 -12.695 -5.98 1 95.56 122 GLN B O 1
ATOM 2231 N N . PRO B 1 123 ? 8.57 -10.953 -4.766 1 96.38 123 PRO B N 1
A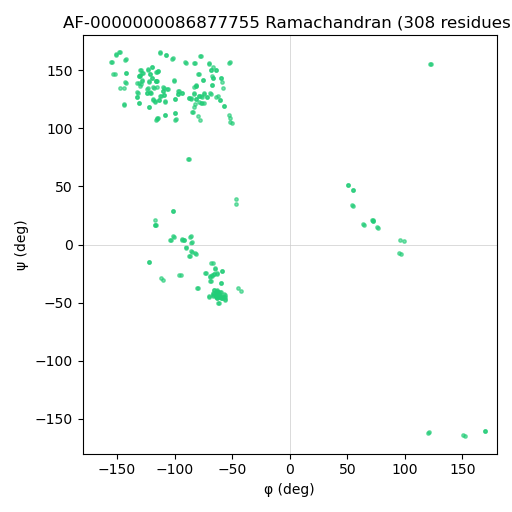TOM 2232 C CA . PRO B 1 123 ? 9.672 -10.406 -3.965 1 96.38 123 PRO B CA 1
ATOM 2233 C C . PRO B 1 123 ? 9.984 -11.258 -2.74 1 96.38 123 PRO B C 1
ATOM 2235 O O . PRO B 1 123 ? 9.078 -11.828 -2.127 1 96.38 123 PRO B O 1
ATOM 2238 N N . TYR B 1 124 ? 11.188 -11.273 -2.309 1 95.94 124 TYR B N 1
ATOM 2239 C CA . TYR B 1 124 ? 11.648 -12.25 -1.332 1 95.94 124 TYR B CA 1
ATOM 2240 C C . TYR B 1 124 ? 11.086 -11.945 0.053 1 95.94 124 TYR B C 1
ATOM 2242 O O . TYR B 1 124 ? 11 -12.836 0.902 1 95.94 124 TYR B O 1
ATOM 2250 N N . PRO B 1 125 ? 10.719 -10.75 0.404 1 96.94 125 PRO B N 1
ATOM 2251 C CA . PRO B 1 125 ? 10.133 -10.531 1.727 1 96.94 125 PRO B CA 1
ATOM 2252 C C . PRO B 1 125 ? 8.867 -11.367 1.951 1 96.94 125 PRO B C 1
ATOM 2254 O O . PRO B 1 125 ? 8.508 -11.648 3.096 1 96.94 125 PRO B O 1
ATOM 2257 N N . PHE B 1 126 ? 8.211 -11.781 0.863 1 97.88 126 PHE B N 1
ATOM 2258 C CA . PHE B 1 126 ? 7.008 -12.586 1.002 1 97.88 126 PHE B CA 1
ATOM 2259 C C . PHE B 1 126 ? 7.328 -13.914 1.679 1 97.88 126 PHE B C 1
ATOM 2261 O O . PHE B 1 126 ? 6.453 -14.531 2.291 1 97.88 126 PHE B O 1
ATOM 2268 N N . ARG B 1 127 ? 8.539 -14.383 1.595 1 97.81 127 ARG B N 1
ATOM 2269 C CA . ARG B 1 127 ? 8.93 -15.625 2.24 1 97.81 127 ARG B CA 1
ATOM 2270 C C . ARG B 1 127 ? 8.734 -15.547 3.75 1 97.81 127 ARG B C 1
ATOM 2272 O O . ARG B 1 127 ? 8.172 -16.469 4.355 1 97.81 127 ARG B O 1
ATOM 2279 N N . LYS B 1 128 ? 9.141 -14.453 4.262 1 96.75 128 LYS B N 1
ATOM 2280 C CA . LYS B 1 128 ? 8.977 -14.242 5.699 1 96.75 128 LYS B CA 1
ATOM 2281 C C . LYS B 1 128 ? 7.512 -14.047 6.062 1 96.75 128 LYS B C 1
ATOM 2283 O O . LYS B 1 128 ? 7.035 -14.609 7.055 1 96.75 128 LYS B O 1
ATOM 2288 N N . LEU B 1 129 ? 6.793 -13.242 5.293 1 96.38 129 LEU B N 1
ATOM 2289 C CA . LEU B 1 129 ? 5.383 -12.992 5.562 1 96.38 129 LEU B CA 1
ATOM 2290 C C . LEU B 1 129 ? 4.598 -14.297 5.605 1 96.38 129 LEU B C 1
ATOM 2292 O O . LEU B 1 129 ? 3.826 -14.531 6.539 1 96.38 129 LEU B O 1
ATOM 2296 N N . ILE B 1 130 ? 4.809 -15.133 4.645 1 98 130 ILE B N 1
ATOM 2297 C CA . ILE B 1 130 ? 4.051 -16.375 4.52 1 98 130 ILE B CA 1
ATOM 2298 C C . ILE B 1 130 ? 4.387 -17.297 5.684 1 98 130 ILE B C 1
ATOM 2300 O O . ILE B 1 130 ? 3.494 -17.922 6.262 1 98 130 ILE B O 1
ATOM 2304 N N . SER B 1 131 ? 5.672 -17.375 5.984 1 96.69 131 SER B N 1
ATOM 2305 C CA . SER B 1 131 ? 6.09 -18.172 7.129 1 96.69 131 SER B CA 1
ATOM 2306 C C . SER B 1 131 ? 5.395 -17.719 8.406 1 96.69 131 SER B C 1
ATOM 2308 O O . SER B 1 131 ? 4.891 -18.547 9.18 1 96.69 131 SER B O 1
ATOM 2310 N N . GLN B 1 132 ? 5.34 -16.422 8.641 1 95.38 132 GLN B N 1
ATOM 2311 C CA . GLN B 1 132 ? 4.684 -15.867 9.812 1 95.38 132 GLN B CA 1
ATOM 2312 C C . GLN B 1 132 ? 3.188 -16.172 9.812 1 95.38 132 GLN B C 1
ATOM 2314 O O . GLN B 1 132 ? 2.621 -16.531 10.852 1 95.38 132 GLN B O 1
ATOM 2319 N N . LEU B 1 133 ? 2.643 -16.094 8.688 1 95.06 133 LEU B N 1
ATOM 2320 C CA . LEU B 1 133 ? 1.211 -16.328 8.547 1 95.06 133 LEU B CA 1
ATOM 2321 C C . LEU B 1 133 ? 0.858 -17.766 8.914 1 95.06 133 LEU B C 1
ATOM 2323 O O . LEU B 1 133 ? -0.113 -18 9.641 1 95.06 133 LEU B O 1
ATOM 2327 N N . VAL B 1 134 ? 1.606 -18.672 8.469 1 96.25 134 VAL B N 1
ATOM 2328 C CA . VAL B 1 134 ? 1.333 -20.094 8.711 1 96.25 134 VAL B CA 1
ATOM 2329 C C . VAL B 1 134 ? 1.549 -20.422 10.188 1 96.25 134 VAL B C 1
ATOM 2331 O O . VAL B 1 134 ? 0.92 -21.328 10.727 1 96.25 134 VAL B O 1
ATOM 2334 N N . ASN B 1 135 ? 2.412 -19.641 10.781 1 95.06 135 ASN B N 1
ATOM 2335 C CA . ASN B 1 135 ? 2.684 -19.844 12.195 1 95.06 135 ASN B CA 1
ATOM 2336 C C . ASN B 1 135 ? 1.673 -19.109 13.07 1 95.06 135 ASN B C 1
ATOM 2338 O O . ASN B 1 135 ? 1.854 -19.016 14.289 1 95.06 135 ASN B O 1
ATOM 2342 N N . GLY B 1 136 ? 0.744 -18.453 12.477 1 93.31 136 GLY B N 1
ATOM 2343 C CA . GLY B 1 136 ? -0.37 -17.891 13.219 1 93.31 136 GLY B CA 1
ATOM 2344 C C . GLY B 1 136 ? -0.205 -16.422 13.516 1 93.31 136 GLY B C 1
ATOM 2345 O O . GLY B 1 136 ? -1.039 -15.812 14.195 1 93.31 136 GLY B O 1
ATOM 2346 N N . ASP B 1 137 ? 0.854 -15.844 13.039 1 91.19 137 ASP B N 1
ATOM 2347 C CA . ASP B 1 137 ? 1.062 -14.406 13.203 1 91.19 137 ASP B CA 1
ATOM 2348 C C . ASP B 1 137 ? 0.162 -13.609 12.266 1 91.19 137 ASP B C 1
ATOM 2350 O O . ASP B 1 137 ? 0.219 -13.789 11.047 1 91.19 137 ASP B O 1
ATOM 2354 N N . ARG B 1 138 ? -0.673 -12.742 12.844 1 89.44 138 ARG B N 1
ATOM 2355 C CA . ARG B 1 138 ? -1.624 -11.992 12.031 1 89.44 138 ARG B CA 1
ATOM 2356 C C . ARG B 1 138 ? -1.343 -10.492 12.102 1 89.44 138 ARG B C 1
ATOM 2358 O O . ARG B 1 138 ? -2.201 -9.68 11.758 1 89.44 138 ARG B O 1
ATOM 2365 N N . THR B 1 139 ? -0.178 -10.156 12.547 1 88.56 139 THR B N 1
ATOM 2366 C CA . THR B 1 139 ? 0.224 -8.758 12.602 1 88.56 139 THR B CA 1
ATOM 2367 C C . THR B 1 139 ? 0.387 -8.188 11.195 1 88.56 139 THR B C 1
ATOM 2369 O O . THR B 1 139 ? 0.786 -8.898 10.273 1 88.56 139 THR B O 1
ATOM 2372 N N . ILE B 1 140 ? 0.028 -6.922 11.078 1 89.44 140 ILE B N 1
ATOM 2373 C CA . ILE B 1 140 ? 0.189 -6.266 9.789 1 89.44 140 ILE B CA 1
ATOM 2374 C C . ILE B 1 140 ? 1.656 -6.305 9.367 1 89.44 140 ILE B C 1
ATOM 2376 O O . ILE B 1 140 ? 2.551 -6.102 10.188 1 89.44 140 ILE B O 1
ATOM 2380 N N . TRP B 1 141 ? 1.799 -6.543 8.094 1 92.12 141 TRP B N 1
ATOM 2381 C CA . TRP B 1 141 ? 3.16 -6.75 7.613 1 92.12 141 TRP B CA 1
ATOM 2382 C C . TRP B 1 141 ? 3.568 -5.648 6.641 1 92.12 141 TRP B C 1
ATOM 2384 O O . TRP B 1 141 ? 2.768 -5.219 5.805 1 92.12 141 TRP B O 1
ATOM 2394 N N . TRP B 1 142 ? 4.68 -5.16 6.781 1 96.94 142 TRP B N 1
ATOM 2395 C CA . TRP B 1 142 ? 5.285 -4.203 5.859 1 96.94 142 TRP B CA 1
ATOM 2396 C C . TRP B 1 142 ? 6.785 -4.438 5.742 1 96.94 142 TRP B C 1
ATOM 2398 O O . TRP B 1 142 ? 7.469 -4.637 6.75 1 96.94 142 TRP B O 1
ATOM 2408 N N . GLU B 1 143 ? 7.277 -4.438 4.578 1 96.88 143 GLU B N 1
ATOM 2409 C CA . GLU B 1 143 ? 8.719 -4.512 4.359 1 96.88 143 GLU B CA 1
ATOM 2410 C C . GLU B 1 143 ? 9.109 -3.867 3.033 1 96.88 143 GLU B C 1
ATOM 2412 O O . GLU B 1 143 ? 8.32 -3.854 2.086 1 96.88 143 GLU B O 1
ATOM 2417 N N . SER B 1 144 ? 10.266 -3.271 3.014 1 97.31 144 SER B N 1
ATOM 2418 C CA . SER B 1 144 ? 10.797 -2.621 1.819 1 97.31 144 SER B CA 1
ATOM 2419 C C . SER B 1 144 ? 12.219 -3.08 1.521 1 97.31 144 SER B C 1
ATOM 2421 O O . SER B 1 144 ? 13.039 -3.215 2.434 1 97.31 144 SER B O 1
ATOM 2423 N N . THR B 1 145 ? 12.461 -3.314 0.251 1 95.44 145 THR B N 1
ATOM 2424 C CA . THR B 1 145 ? 13.812 -3.662 -0.154 1 95.44 145 THR B CA 1
ATOM 2425 C C . THR B 1 145 ? 14.5 -2.475 -0.827 1 95.44 145 THR B C 1
ATOM 2427 O O . THR B 1 145 ? 15.602 -2.607 -1.358 1 95.44 145 THR B O 1
ATOM 2430 N N . LEU B 1 146 ? 13.859 -1.362 -0.877 1 94.06 146 LEU B N 1
ATOM 2431 C CA . LEU B 1 146 ? 14.289 -0.233 -1.695 1 94.06 146 LEU B CA 1
ATOM 2432 C C . LEU B 1 146 ? 15.617 0.328 -1.194 1 94.06 146 LEU B C 1
ATOM 2434 O O . LEU B 1 146 ? 16.359 0.938 -1.96 1 94.06 146 LEU B O 1
ATOM 2438 N N . ASN B 1 147 ? 15.867 0.115 0.065 1 90.06 147 ASN B N 1
ATOM 2439 C CA . ASN B 1 147 ? 17.109 0.631 0.617 1 90.06 147 ASN B CA 1
ATOM 2440 C C . ASN B 1 147 ? 18.219 -0.417 0.574 1 90.06 147 ASN B C 1
ATOM 2442 O O . ASN B 1 147 ? 19.328 -0.185 1.08 1 90.06 147 ASN B O 1
ATOM 2446 N N . TYR B 1 148 ? 17.922 -1.563 -0.018 1 87.31 148 TYR B N 1
ATOM 2447 C CA . TYR B 1 148 ? 18.906 -2.639 -0.127 1 87.31 148 TYR B CA 1
ATOM 2448 C C . TYR B 1 148 ? 19.516 -2.682 -1.523 1 87.31 148 TYR B C 1
ATOM 2450 O O . TYR B 1 148 ? 18.969 -2.104 -2.465 1 87.31 148 TYR B O 1
ATOM 2458 N N . GLU B 1 149 ? 20.641 -3.311 -1.608 1 84.69 149 GLU B N 1
ATOM 2459 C CA . GLU B 1 149 ? 21.219 -3.547 -2.926 1 84.69 149 GLU B CA 1
ATOM 2460 C C . GLU B 1 149 ? 20.359 -4.508 -3.744 1 84.69 149 GLU B C 1
ATOM 2462 O O . GLU B 1 149 ? 19.719 -5.398 -3.188 1 84.69 149 GLU B O 1
ATOM 2467 N N . ILE B 1 150 ? 20.328 -4.199 -5.047 1 83.5 150 ILE B N 1
ATOM 2468 C CA . ILE B 1 150 ? 19.547 -5.047 -5.938 1 83.5 150 ILE B CA 1
ATOM 2469 C C . ILE B 1 150 ? 20.25 -6.391 -6.125 1 83.5 150 ILE B C 1
ATOM 2471 O O . ILE B 1 150 ? 21.453 -6.438 -6.414 1 83.5 150 ILE B O 1
ATOM 2475 N N . GLU B 1 151 ? 19.438 -7.371 -5.852 1 67.44 151 GLU B N 1
ATOM 2476 C CA . GLU B 1 151 ? 20.016 -8.695 -6.113 1 67.44 151 GLU B CA 1
ATOM 2477 C C . GLU B 1 151 ? 19.875 -9.062 -7.59 1 67.44 151 GLU B C 1
ATOM 2479 O O . GLU B 1 151 ? 18.828 -8.875 -8.188 1 67.44 151 GLU B O 1
ATOM 2484 N N . VAL B 1 152 ? 20.984 -9.258 -8.305 1 57.78 152 VAL B N 1
ATOM 2485 C CA . VAL B 1 152 ? 21.156 -9.508 -9.734 1 57.78 152 VAL B CA 1
ATOM 2486 C C . VAL B 1 152 ? 20.094 -10.492 -10.219 1 57.78 152 VAL B C 1
ATOM 2488 O O . VAL B 1 152 ? 19.578 -10.359 -11.336 1 57.78 152 VAL B O 1
ATOM 2491 N N . ASP B 1 153 ? 19.781 -11.516 -9.43 1 56.19 153 ASP B N 1
ATOM 2492 C CA . ASP B 1 153 ? 18.938 -12.609 -9.914 1 56.19 153 ASP B CA 1
ATOM 2493 C C . ASP B 1 153 ? 17.453 -12.273 -9.742 1 56.19 153 ASP B C 1
ATOM 2495 O O . ASP B 1 153 ? 16.594 -13.109 -10.008 1 56.19 153 ASP B O 1
ATOM 2499 N N . ASN B 1 154 ? 17.219 -10.977 -9.32 1 56.34 154 ASN B N 1
ATOM 2500 C CA . ASN B 1 154 ? 15.828 -10.594 -9.039 1 56.34 154 ASN B CA 1
ATOM 2501 C C . ASN B 1 154 ? 15.125 -10.078 -10.289 1 56.34 154 ASN B C 1
ATOM 2503 O O . ASN B 1 154 ? 15.438 -9 -10.781 1 56.34 154 ASN B O 1
ATOM 2507 N N . ILE B 1 155 ? 14.805 -11 -11.164 1 52.28 155 ILE B N 1
ATOM 2508 C CA . ILE B 1 155 ? 14.086 -10.547 -12.344 1 52.28 155 ILE B CA 1
ATOM 2509 C C . ILE B 1 155 ? 12.617 -10.312 -12 1 52.28 155 ILE B C 1
ATOM 2511 O O . ILE B 1 155 ? 12.008 -11.117 -11.289 1 52.28 155 ILE B O 1
ATOM 2515 N N . GLY B 1 156 ? 12.133 -9.016 -11.898 1 48.44 156 GLY B N 1
ATOM 2516 C CA . GLY B 1 156 ? 10.703 -8.781 -11.758 1 48.44 156 GLY B CA 1
ATOM 2517 C C . GLY B 1 156 ? 9.852 -9.773 -12.516 1 48.44 156 GLY B C 1
ATOM 2518 O O . GLY B 1 156 ? 10.336 -10.445 -13.43 1 48.44 156 GLY B O 1
#

Foldseek 3Di:
DPALEFEWEFEWEDDPQKTKWKDFPPAQAIEGQTGGADDPRDSVRRRQVRCCQWQVFGKDFPAWQEKEWEWADDPNDIHIYIYTYTYMDTPPDDLVDFGDTNDPRMGMHIDRLVCNVVSNYPPPVVSVSSVCVVVPNRDRDYYYCVPPDHDNSHDD/DPALEFEWEFEWEDDPQKTKWKDFPPAQAIEGQTGGADDPRDSVRRRQVRCCQWQVFGKDFPDWAEKEWEWADDPNDIHIYIYTYTYMDTPPDDLVDFGDTNDPRMGMHIDRLVCNVVSRYPPPVVSVSSVCVVVPNRDRDYYYCVPPDHDNSHDD

Sequence (312 aa):
MASNFHHLARGIIINNDKVLLAHAIGHKNTFLPGGHIEFCESAPEALKREIEEELGLSCYIDGYLGLVEHKWEKNKELHCEINQAFKVIVAELDVLKSPVSCEAHIEFFWASVNDLAKHNLQPYPFRKLISQLVNGDRTIWWESTLNYEIEVDNIGMASNFHHLARGIIINNDKVLLAHAIGHKNTFLPGGHIEFCESAPEALKREIEEELGLSCYIDGYLGLVEHKWEKNKELHCEINQAFKVIVAELDVLKSPVSCEAHIEFFWASVNDLAKHNLQPYPFRKLISQLVNGDRTIWWESTLNYEIEVDNIG

Organism: NCBI:txid248903

Secondary structure (DSSP, 8-state):
----EEEEEEEE-EETTEEEEEEETT-S-EE-SEEEPPTT--HHHHHHHHHHHHHS---EEEEEEEEEEEEEEETTEEEEEEEEEEEEE-TT--TTSPPPPSSTTEEEEEEEGGGTTTTTBSSTHHHHHHHHHHTT----EEEE-TTSPPPTT---/----EEEEEEEE-EETTEEEEEEETT-S-EE-SEEEPPTT--HHHHHHHHHHHHHS---EEEEEEEEEEEEEEETTEEEEEEEEEEEEE-TT--TTSPPPPSSTTEEEEEEEGGGTTTTTBSSTHHHHHHHHHHTT--S-EEEE-TTSPPPTT---

Nearest PDB structures (foldseek):
  2pqv-assembly1_A  TM=8.497E-01  e=1.305E-09  Streptococcus pneumoniae TIGR4
  3i7u-assembly1_B  TM=8.021E-01  e=1.070E-08  Aquifex aeolicus VF5
  8i1a-assembly1_A  TM=7.609E-01  e=3.638E-07  Homo sapiens
  8i1i-assembly2_B  TM=7.008E-01  e=2.085E-07  Homo sapiens
  3ef5-assembly1_B  TM=7.340E-01  e=7.185E-07  Bdellovibrio bacteriovorus

InterPro domains:
  IPR000086 NUDIX hydrolase domain [PF00293] (6-122)
  IPR000086 NUDIX hydrolase domain [PS51462] (4-134)
  IPR015797 NUDIX hydrolase-like domain superfamily [SSF55811] (4-124)
  IPR020084 NUDIX hydrolase, conserved site [PS00893] (35-56)

pLDDT: mean 92.6, std 10.37, range [34.47, 98.75]

Radius of gyration: 20.29 Å; Cα contacts (8 Å, |Δi|>4): 682; chains: 2; bounding box: 41×61×46 Å

=== Feature glossary ===
Legend for the data blocks above and below:

— What the protein is —

Sequence gives the chain of amino acids in standard one-letter code (A=alanine, C=cysteine, …, Y=tyrosine), read N→C. It is the only feature that is directly encoded by the gene; all structural features are derived from the folded form of this sequence.

The annotation block draws on four external resources. InterPro: which protein families and domains the sequence belongs to. GO: standardized terms for what the protein does, what process it participates in, and where in the cell it acts. CATH: which structural fold it has in the CATH hierarchy. Organism: the species of origin.

— Where its atoms are —

Atomic coordinates in PDBx/mmCIF format — the same representation the Protein Data Bank distributes. Each line of the _atom_site loop places one backbone atom in Cartesian space (units: ångströms, origin: arbitrary).

Six rendered views show the 3D structure from the faces of a cube — i.e. along ±x, ±y, ±z. Rendering representation is drawn randomly per protein from cartoon (secondary-structure ribbons), sticks (backbone bonds), or molecular surface; coloring is either N→C rainbow (blue at the N-terminus through red at the C-terminus) or one color per chain.

— Local backbone conformation —

DSSP 8-state secondary structure assigns each residue one of H (α-helix), G (3₁₀-helix), I (π-helix), E (extended β-strand), B (isolated β-bridge), T (hydrogen-bonded turn), S (bend), or '-' (coil). The assignment is computed from backbone hydrogen-bond geometry via the Kabsch–Sander algorithm.

P-SEA three-state annotation labels each residue as helix, strand, or coil based purely on the geometry of the Cα trace. It serves as a fallback when the full backbone (and thus DSSP) is unavailable.

φ (phi) and ψ (psi) are the two rotatable backbone dihedrals per residue: φ is the C(i-1)–N–Cα–C torsion, ψ is the N–Cα–C–N(i+1) torsion, both in degrees on (−180°, 180°]. α-helical residues cluster near (−60°, −45°); β-strand residues near (−120°, +130°). A Ramachandran plot is simply a scatter of (φ, ψ) for every residue.

— Global shape and packing —

Radius of gyration (Rg) is the root-mean-square distance of Cα atoms from their centroid — a single number for overall size and compactness. A globular domain of N residues has Rg ≈ 2.2·N^0.38 Å; an extended or disordered chain has a much larger Rg. The Cα contact count is the number of residue pairs whose Cα atoms are within 8 Å and are more than four positions apart in sequence — a standard proxy for tertiary packing density. The bounding box is the smallest axis-aligned box enclosing all Cα atoms.

Accessible surface area quantifies burial. A residue with SASA near zero is packed into the hydrophobic core; one with SASA >100 Å² sits on the surface. Computed here via the Shrake–Rupley numerical algorithm with a 1.4 Å probe.

The contact map is a binary N×N matrix image: pixel (i, j) is dark where Cα_i and Cα_j are within 8 Å and |i−j|>4. Because the |i−j|>4 filter removes local helical contacts, off-diagonal stripes parallel to the main diagonal indicate parallel β-sheets; stripes perpendicular to it indicate antiparallel β-sheets. The Ramachandran plot scatters every residue's (φ, ψ) pair against the sterically allowed regions. The PAE heatmap renders the predicted-aligned-error matrix.

— Structural neighborhood —

A 3Di character summarizes, for each residue, the relative orientation of the Cα frame of its nearest spatial neighbor. Because it encodes fold topology rather than chemistry, 3Di alignments detect remote structural similarity that sequence alignment misses.

Structural nearest neighbors (via Foldseek easy-search vs the PDB). Reported per hit: target PDB id, E-value, and alignment TM-score. A TM-score above ~0.5 is the conventional threshold for 'same fold'.

— Confidence and disorder —

For AlphaFold models, the B-factor field carries pLDDT — the model's own estimate of local accuracy on a 0–100 scale. Regions with pLDDT<50 should be treated as essentially unmodeled; they often correspond to intrinsically disordered segments.

B-factor (Debye–Waller factor) reflects atomic displacement in the crystal lattice. It is an experimental observable (units Å²), not a prediction; low values mean the atom is pinned down, high values mean it moves or is heterogeneous across the crystal.

Predicted Aligned Error (PAE) is an AlphaFold confidence matrix: entry (i, j) is the expected error in the position of residue j, in ångströms, when the prediction is superimposed on the true structure at residue i. Low PAE within a block of residues means that block is internally rigid and well-predicted; high PAE between two blocks means their relative placement is uncertain even if each block individually is confident.